Protein AF-A0A950HGF5-F1 (afdb_monomer)

pLDDT: mean 83.75, std 12.88, r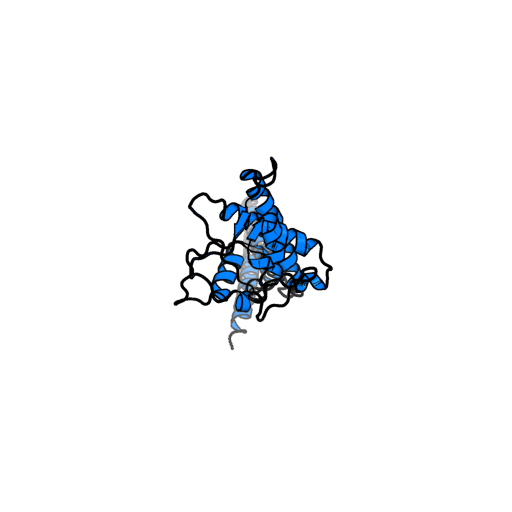ange [45.56, 97.81]

Secondary structure (DSSP, 8-state):
--HHHHHHHHHHHHHHHHHHHHHHHHHHHHHHHH-TT-HHHHHHHHHHHHHHHHHHHHHHHHHHS-S-SPPPPHHHHHHHHHHHHHHHHHHHHHHTTSSSSPPP--EEE--SSSSS--HHHHHSSSPPPPTT-PPPPTTTTSEEEGGGHHHHHHH-TT--------TTSSHHHHHHHHHHHHHHHHHHS-HHHHTTS--------TT--TTTS-HHHHHHHHHHHH-GGGG-TTT-TTHHHH-

Structure (mmCIF, N/CA/C/O backbone):
data_AF-A0A950HGF5-F1
#
_entry.id   AF-A0A950HGF5-F1
#
loop_
_atom_site.group_PDB
_atom_site.id
_atom_site.type_symbol
_atom_site.label_atom_id
_atom_site.label_alt_id
_atom_site.label_comp_id
_atom_site.label_asym_id
_atom_site.label_entity_id
_atom_site.label_seq_id
_atom_site.pdbx_PDB_ins_code
_atom_site.Cartn_x
_atom_site.Cartn_y
_atom_site.Cartn_z
_atom_site.occupancy
_atom_site.B_iso_or_equiv
_atom_site.auth_seq_id
_atom_site.auth_comp_id
_atom_site.auth_asym_id
_atom_site.auth_atom_id
_atom_site.pdbx_PDB_model_num
ATOM 1 N N . MET A 1 1 ? -36.222 -12.167 21.239 1.00 45.56 1 MET A N 1
ATOM 2 C CA . MET A 1 1 ? -36.606 -11.898 22.650 1.00 45.56 1 MET A CA 1
ATOM 3 C C . MET A 1 1 ? -35.438 -11.474 23.576 1.00 45.56 1 MET A C 1
ATOM 5 O O . MET A 1 1 ? -35.607 -11.483 24.787 1.00 45.56 1 MET A O 1
ATOM 9 N N . MET A 1 2 ? -34.273 -11.026 23.070 1.00 46.03 2 MET A N 1
ATOM 10 C CA . MET A 1 2 ? -33.113 -10.631 23.911 1.00 46.03 2 MET A CA 1
ATOM 11 C C . MET A 1 2 ? -33.005 -9.124 24.230 1.00 46.03 2 MET A C 1
ATOM 13 O O . MET A 1 2 ? -32.253 -8.747 25.125 1.00 46.03 2 MET A O 1
ATOM 17 N N . LEU A 1 3 ? -33.784 -8.257 23.570 1.00 46.91 3 LEU A N 1
ATOM 18 C CA . LEU A 1 3 ? -33.725 -6.795 23.761 1.00 46.91 3 LEU A CA 1
ATOM 19 C C . LEU A 1 3 ? -34.351 -6.294 25.083 1.00 46.91 3 LEU A C 1
ATOM 21 O O . LEU A 1 3 ? -34.067 -5.177 25.508 1.00 46.91 3 LEU A O 1
ATOM 25 N N . GLY A 1 4 ? -35.166 -7.109 25.765 1.00 52.91 4 GLY A N 1
ATOM 26 C CA . GLY A 1 4 ? -35.834 -6.720 27.018 1.00 52.91 4 GLY A CA 1
ATOM 27 C C . GLY A 1 4 ? -34.929 -6.762 28.254 1.00 52.91 4 GLY A C 1
ATOM 28 O O . GLY A 1 4 ? -35.024 -5.895 29.122 1.00 52.91 4 GLY A O 1
ATOM 29 N N . ARG A 1 5 ? -33.988 -7.719 28.312 1.00 54.22 5 ARG A N 1
ATOM 30 C CA . ARG A 1 5 ? -33.077 -7.877 29.460 1.00 54.22 5 ARG A CA 1
ATOM 31 C C . ARG A 1 5 ? -32.179 -6.655 29.633 1.00 54.22 5 ARG A C 1
ATOM 33 O O . ARG A 1 5 ? -31.985 -6.213 30.753 1.00 54.22 5 ARG A O 1
ATOM 40 N N . TRP A 1 6 ? -31.690 -6.057 28.548 1.00 58.03 6 TRP A N 1
ATOM 41 C CA . TRP A 1 6 ? -30.763 -4.921 28.615 1.00 58.03 6 TRP A CA 1
ATOM 42 C C . TRP A 1 6 ? -31.382 -3.646 29.214 1.00 58.03 6 TRP A C 1
ATOM 44 O O . TRP A 1 6 ? -30.728 -2.969 30.008 1.00 58.03 6 TRP A O 1
ATOM 54 N N . ARG A 1 7 ? -32.662 -3.365 28.923 1.00 58.72 7 ARG A N 1
ATOM 55 C CA . ARG A 1 7 ? -33.408 -2.276 29.582 1.00 58.72 7 ARG A CA 1
ATOM 56 C C . ARG A 1 7 ? -33.558 -2.546 31.080 1.00 58.72 7 ARG A C 1
ATOM 58 O O . ARG A 1 7 ? -33.381 -1.624 31.864 1.00 58.72 7 ARG A O 1
ATOM 65 N N . LEU A 1 8 ? -33.786 -3.799 31.483 1.00 63.56 8 LEU A N 1
ATOM 66 C CA . LEU A 1 8 ? -33.908 -4.189 32.894 1.00 63.56 8 LEU A CA 1
ATOM 67 C C . LEU A 1 8 ? -32.644 -3.855 33.708 1.00 63.56 8 LEU A C 1
ATOM 69 O O . LEU A 1 8 ? -32.749 -3.317 34.802 1.00 63.56 8 LEU A O 1
ATOM 73 N N . TRP A 1 9 ? -31.449 -4.098 33.154 1.00 65.56 9 TRP A N 1
ATOM 74 C CA . TRP A 1 9 ? -30.174 -3.765 33.814 1.00 65.56 9 TRP A CA 1
ATOM 75 C C . TRP A 1 9 ? -29.935 -2.253 33.940 1.00 65.56 9 TRP A C 1
ATOM 77 O O . TRP A 1 9 ? -29.306 -1.813 34.900 1.00 65.56 9 TRP A O 1
ATOM 87 N N . LEU A 1 10 ? -30.438 -1.449 32.996 1.00 68.06 10 LEU A N 1
ATOM 88 C CA . LEU A 1 10 ? -30.384 0.016 33.087 1.00 68.06 10 LEU A CA 1
ATOM 89 C C . LEU A 1 10 ? -31.326 0.542 34.176 1.00 68.06 10 LEU A C 1
ATOM 91 O O . LEU A 1 10 ? -30.922 1.390 34.968 1.00 68.06 10 LEU A O 1
ATOM 95 N N . TRP A 1 11 ? -32.542 -0.004 34.260 1.00 72.56 11 TRP A N 1
ATOM 96 C CA . TRP A 1 11 ? -33.490 0.324 35.326 1.00 72.56 11 TRP A CA 1
ATOM 97 C C . TRP A 1 11 ? -32.995 -0.132 36.702 1.00 72.56 11 TRP A C 1
ATOM 99 O O . TRP A 1 11 ? -33.130 0.620 37.658 1.00 72.56 11 TRP A O 1
ATOM 109 N N . LEU A 1 12 ? -32.349 -1.299 36.799 1.00 75.94 12 LEU A N 1
ATOM 110 C CA . LEU A 1 12 ? -31.710 -1.780 38.031 1.00 75.94 12 LEU A CA 1
ATOM 111 C C . LEU A 1 12 ? -30.577 -0.856 38.495 1.00 75.94 12 LEU A C 1
ATOM 113 O O . LEU A 1 12 ? -30.503 -0.533 39.677 1.00 75.94 12 LEU A O 1
ATOM 117 N N . GLY A 1 13 ? -29.721 -0.396 37.576 1.00 71.25 13 GLY A N 1
ATOM 118 C CA . GLY A 1 13 ? -28.655 0.557 37.900 1.00 71.25 13 GLY A CA 1
ATOM 119 C C . GLY A 1 13 ? -29.198 1.913 38.360 1.00 71.25 13 GLY A C 1
ATOM 120 O O . GLY A 1 13 ? -28.719 2.464 39.346 1.00 71.25 13 GLY A O 1
ATOM 121 N N . LEU A 1 14 ? -30.238 2.421 37.691 1.00 75.00 14 LEU A N 1
ATOM 122 C CA . LEU A 1 14 ? -30.917 3.656 38.088 1.00 75.00 14 LEU A CA 1
ATOM 123 C C . LEU A 1 14 ? -31.590 3.514 39.462 1.00 75.00 14 LEU A C 1
ATOM 125 O O . LEU A 1 14 ? -31.451 4.392 40.309 1.00 75.00 14 LEU A O 1
ATOM 129 N N . PHE A 1 15 ? -32.266 2.389 39.705 1.00 78.06 15 PHE A N 1
ATOM 130 C CA . PHE A 1 15 ? -32.910 2.086 40.980 1.00 78.06 15 PHE A CA 1
ATOM 131 C C . PHE A 1 15 ? -31.894 1.986 42.123 1.00 78.06 15 PHE A C 1
ATOM 133 O O . PHE A 1 15 ? -32.134 2.531 43.195 1.00 78.06 15 PHE A O 1
ATOM 140 N N . LEU A 1 16 ? -30.733 1.367 41.885 1.00 79.88 16 LEU A N 1
ATOM 141 C CA . LEU A 1 16 ? -29.646 1.286 42.863 1.00 79.88 16 LEU A CA 1
ATOM 142 C C . LEU A 1 16 ? -29.138 2.682 43.256 1.00 79.88 16 LEU A C 1
ATOM 144 O O . LEU A 1 16 ? -28.982 2.966 44.439 1.00 79.88 16 LEU A O 1
ATOM 148 N N . VAL A 1 17 ? -28.922 3.568 42.278 1.00 72.50 17 VAL A N 1
ATOM 149 C CA . VAL A 1 17 ? -28.468 4.945 42.534 1.00 72.50 17 VAL A CA 1
ATOM 150 C C . VAL A 1 17 ? -29.506 5.724 43.343 1.00 72.50 17 VAL A C 1
ATOM 152 O O . VAL A 1 17 ? -29.136 6.384 44.315 1.00 72.50 17 VAL A O 1
ATOM 155 N N . ILE A 1 18 ? -30.792 5.608 42.990 1.00 77.12 18 ILE A N 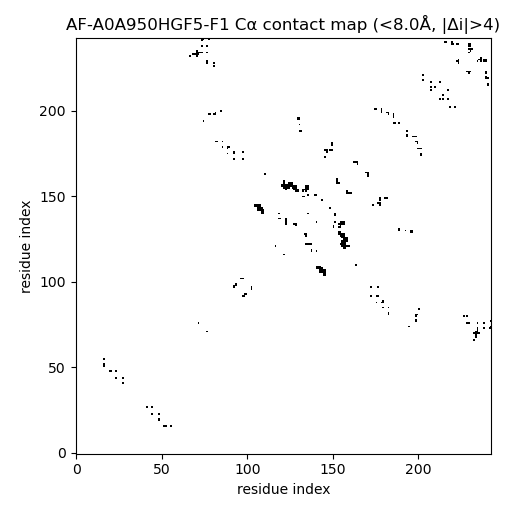1
ATOM 156 C CA . ILE A 1 18 ? -31.906 6.244 43.714 1.00 77.12 18 ILE A CA 1
ATOM 157 C C . ILE A 1 18 ? -32.021 5.694 45.143 1.00 77.12 18 ILE A C 1
ATOM 159 O O . ILE A 1 18 ? -32.192 6.463 46.084 1.00 77.12 18 ILE A O 1
ATOM 163 N N . ALA A 1 19 ? -31.882 4.381 45.334 1.00 77.75 19 ALA A N 1
ATOM 164 C CA . ALA A 1 19 ? -31.952 3.753 46.651 1.00 77.75 19 ALA A CA 1
ATOM 165 C C . ALA A 1 19 ? -30.796 4.193 47.564 1.00 77.75 19 ALA A C 1
ATOM 167 O O . ALA A 1 19 ? -31.022 4.500 48.733 1.00 77.75 19 ALA A O 1
ATOM 168 N N . VAL A 1 20 ? -29.573 4.288 47.030 1.00 76.12 20 VAL A N 1
ATOM 169 C CA . VAL A 1 20 ? -28.396 4.765 47.777 1.00 76.12 20 VAL A CA 1
ATOM 170 C C . VAL A 1 20 ? -28.540 6.242 48.151 1.00 76.12 20 VAL A C 1
ATOM 172 O O . VAL A 1 20 ? -28.240 6.618 49.283 1.00 76.12 20 VAL A O 1
ATOM 175 N N . THR A 1 21 ? -29.050 7.078 47.242 1.00 73.50 21 THR A N 1
ATOM 176 C CA . THR A 1 21 ? -29.306 8.498 47.542 1.00 73.50 21 THR A CA 1
ATOM 177 C C . THR A 1 21 ? -30.421 8.673 48.567 1.00 73.50 21 THR A C 1
ATOM 179 O O . THR A 1 21 ? -30.233 9.401 49.538 1.00 73.50 21 THR A O 1
ATOM 182 N N . ALA A 1 22 ? -31.548 7.975 48.414 1.00 77.56 22 ALA A N 1
ATOM 183 C CA . ALA A 1 22 ? -32.650 8.022 49.373 1.00 77.56 22 ALA A CA 1
ATOM 184 C C . ALA A 1 22 ? -32.230 7.510 50.762 1.00 77.56 22 ALA A C 1
ATOM 186 O O . ALA A 1 22 ? -32.560 8.133 51.769 1.00 77.56 22 ALA A O 1
ATOM 187 N N . GLY A 1 23 ? -31.449 6.425 50.818 1.00 78.62 23 GLY A N 1
ATOM 188 C CA . GLY A 1 23 ? -30.890 5.888 52.059 1.00 78.62 23 GLY A CA 1
ATOM 189 C C . GLY A 1 23 ? -29.932 6.865 52.743 1.00 78.62 23 GLY A C 1
ATOM 190 O O . GLY A 1 23 ? -30.038 7.078 53.949 1.00 78.62 23 GLY A O 1
ATOM 191 N N . GLY A 1 24 ? -29.058 7.524 51.974 1.00 70.75 24 GLY A N 1
ATOM 192 C CA . GLY A 1 24 ? -28.172 8.573 52.485 1.00 70.75 24 GLY A CA 1
ATOM 193 C C . GLY A 1 24 ? -28.941 9.771 53.051 1.00 70.75 24 GLY A C 1
ATOM 194 O O . GLY A 1 24 ? -28.627 10.240 54.140 1.00 70.75 24 GLY A O 1
ATOM 195 N N . VAL A 1 25 ? -29.995 10.225 52.364 1.00 74.50 25 VAL A N 1
ATOM 196 C CA . VAL A 1 25 ? -30.854 11.330 52.828 1.00 74.50 25 VAL A CA 1
ATOM 197 C C . VAL A 1 25 ? -31.628 10.951 54.095 1.00 74.50 25 VAL A C 1
ATOM 199 O O . VAL A 1 25 ? -31.676 11.741 55.037 1.00 74.50 25 VAL A O 1
ATOM 202 N N . ALA A 1 26 ? -32.194 9.743 54.158 1.00 76.50 26 ALA A N 1
ATOM 203 C CA . ALA A 1 26 ? -32.915 9.261 55.335 1.00 76.50 26 ALA A CA 1
ATOM 204 C C . ALA A 1 26 ? -31.991 9.104 56.554 1.00 76.50 26 ALA A C 1
ATOM 206 O O . ALA A 1 26 ? -32.362 9.483 57.664 1.00 76.50 26 ALA A O 1
ATOM 207 N N . PHE A 1 27 ? -30.771 8.603 56.343 1.00 71.19 27 PHE A N 1
ATOM 208 C CA . PHE A 1 27 ? -29.761 8.488 57.391 1.00 71.19 27 PHE A CA 1
ATOM 209 C C . PHE A 1 27 ? -29.310 9.861 57.900 1.00 71.19 27 PHE A C 1
ATOM 211 O O . PHE A 1 27 ? -29.251 10.059 59.110 1.00 71.19 27 PHE A O 1
ATOM 218 N N . LEU A 1 28 ? -29.083 10.825 56.998 1.00 68.75 28 LEU A N 1
ATOM 219 C CA . LEU A 1 28 ? -28.761 12.211 57.354 1.00 68.75 28 LEU A CA 1
ATOM 220 C C . LEU A 1 28 ? -29.880 12.864 58.172 1.00 68.75 28 LEU A C 1
ATOM 222 O O . LEU A 1 28 ? -29.603 13.513 59.180 1.00 68.75 28 LEU A O 1
ATOM 226 N N . PHE A 1 29 ? -31.139 12.661 57.774 1.00 69.19 29 PHE A N 1
ATOM 227 C CA . PHE A 1 29 ? -32.306 13.162 58.501 1.00 69.19 29 PHE A CA 1
ATOM 228 C C . PHE A 1 29 ? -32.417 12.532 59.898 1.00 69.19 29 PHE A C 1
ATOM 230 O O . PHE A 1 29 ? -32.605 13.243 60.886 1.00 69.19 29 PHE A O 1
ATOM 237 N N . TYR A 1 30 ? -32.215 11.214 60.001 1.00 73.88 30 TYR A N 1
ATOM 238 C CA . TYR A 1 30 ? -32.199 10.497 61.275 1.00 73.88 30 TYR A CA 1
ATOM 239 C C . TYR A 1 30 ? -31.072 10.997 62.191 1.00 73.88 30 TYR A C 1
ATOM 241 O O . TYR A 1 30 ? -31.340 11.392 63.327 1.00 73.88 30 TYR A O 1
ATOM 249 N N . SER A 1 31 ? -29.836 11.085 61.687 1.00 66.38 31 SER A N 1
ATOM 250 C CA . SER A 1 31 ? -28.682 11.558 62.461 1.00 66.38 31 SER A CA 1
ATOM 251 C C . SER A 1 31 ? -28.824 13.016 62.900 1.00 66.38 31 SER A C 1
ATOM 253 O O . SER A 1 31 ? -28.483 13.345 64.033 1.00 66.38 31 SER A O 1
ATOM 255 N N . TYR A 1 32 ? -29.380 13.873 62.037 1.00 67.75 32 TYR A N 1
ATOM 256 C CA . TYR A 1 32 ? -29.634 15.282 62.340 1.00 67.75 32 TYR A CA 1
ATOM 257 C C . TYR A 1 32 ? -30.712 15.453 63.418 1.00 67.75 32 TYR A C 1
ATOM 259 O O . TYR A 1 32 ? -30.587 16.306 64.294 1.00 67.75 32 TYR A O 1
ATOM 267 N N . SER A 1 33 ? -31.758 14.619 63.382 1.00 69.00 33 SER A N 1
ATOM 268 C CA . SER A 1 33 ? -32.861 14.678 64.348 1.00 69.00 33 SER A CA 1
ATOM 269 C C . SER A 1 33 ? -32.490 14.168 65.744 1.00 69.00 33 SER A C 1
ATOM 271 O O . SER A 1 33 ? -33.063 14.635 66.726 1.00 69.00 33 SER A O 1
ATOM 273 N N . HIS A 1 34 ? -31.541 13.227 65.845 1.00 67.00 34 HIS A N 1
ATOM 274 C CA . HIS A 1 34 ? -31.242 12.527 67.097 1.00 67.00 34 HIS A CA 1
ATOM 275 C C . HIS A 1 34 ? -29.934 12.960 67.773 1.00 67.00 34 HIS A C 1
ATOM 277 O O . HIS A 1 34 ? -29.757 12.682 68.956 1.00 67.00 34 HIS A O 1
ATOM 283 N N . ASN A 1 35 ? -29.019 13.648 67.075 1.00 58.50 35 ASN A N 1
ATOM 284 C CA . ASN A 1 35 ? -27.739 14.043 67.665 1.00 58.50 35 ASN A CA 1
ATOM 285 C C . ASN A 1 35 ? -27.264 15.422 67.165 1.00 58.50 35 ASN A C 1
ATOM 287 O O . ASN A 1 35 ? -26.925 15.598 65.999 1.00 58.50 35 ASN A O 1
ATOM 291 N N . ARG A 1 36 ? -27.199 16.420 68.061 1.00 57.47 36 ARG A N 1
ATOM 292 C CA . ARG A 1 36 ? -26.816 17.815 67.733 1.00 57.47 36 ARG A CA 1
ATOM 293 C C . ARG A 1 36 ? -25.304 18.048 67.538 1.00 57.47 36 ARG A C 1
ATOM 295 O O . ARG A 1 36 ? -24.905 19.189 67.335 1.00 57.47 36 ARG A O 1
ATOM 302 N N . GLY A 1 37 ? -24.457 17.017 67.610 1.00 55.50 37 GLY A N 1
ATOM 303 C CA . GLY A 1 37 ? -23.007 17.179 67.809 1.00 55.50 37 GLY A CA 1
ATOM 304 C C . GLY A 1 37 ? -22.070 16.560 66.768 1.00 55.50 37 GLY A C 1
ATOM 305 O O . GLY A 1 37 ? -20.934 16.268 67.120 1.00 55.50 37 GLY A O 1
ATOM 306 N N . SER A 1 38 ? -22.491 16.294 65.527 1.00 60.19 38 SER A N 1
ATOM 307 C CA . SER A 1 38 ? -21.672 15.474 64.610 1.00 60.19 38 SER A CA 1
ATOM 308 C C . SER A 1 38 ? -21.540 16.072 63.205 1.00 60.19 38 SER A C 1
ATOM 310 O O . SER A 1 38 ? -22.120 15.581 62.239 1.00 60.19 38 SER A O 1
ATOM 312 N N . ALA A 1 39 ? -20.753 17.145 63.086 1.00 57.72 39 ALA A N 1
ATOM 313 C CA . ALA A 1 39 ? -20.423 17.770 61.800 1.00 57.72 39 ALA A CA 1
ATOM 314 C C . ALA A 1 39 ? -19.650 16.817 60.861 1.00 57.72 39 ALA A C 1
ATOM 316 O O . ALA A 1 39 ? -19.883 16.813 59.653 1.00 57.72 39 ALA A O 1
ATOM 317 N N . ASP A 1 40 ? -18.808 15.941 61.415 1.00 55.72 40 ASP A N 1
ATOM 318 C CA . ASP A 1 40 ? -17.944 15.041 60.637 1.00 55.72 40 ASP A CA 1
ATOM 319 C C . ASP A 1 40 ? -18.720 13.934 59.901 1.00 55.72 40 ASP A C 1
ATOM 321 O O . ASP A 1 40 ? -18.333 13.498 58.814 1.00 55.72 40 ASP A O 1
ATOM 325 N N . THR A 1 41 ? -19.862 13.502 60.447 1.00 59.16 41 THR A N 1
ATOM 326 C CA . THR A 1 41 ? -20.717 12.467 59.837 1.00 59.16 41 THR A CA 1
ATOM 327 C C . THR A 1 41 ? -21.531 13.014 58.662 1.00 59.16 41 THR A C 1
ATOM 329 O O . THR A 1 41 ? -21.836 12.284 57.717 1.00 59.16 41 THR A O 1
ATOM 332 N N . LEU A 1 42 ? -21.841 14.314 58.676 1.00 60.16 42 LEU A N 1
ATOM 333 C CA . LEU A 1 42 ? -22.528 14.991 57.573 1.00 60.16 42 LEU A CA 1
ATOM 334 C C . LEU A 1 42 ? -21.602 15.142 56.354 1.00 60.16 42 LEU A C 1
ATOM 336 O O . LEU A 1 42 ? -22.029 14.916 55.220 1.00 60.16 42 LEU A O 1
ATOM 340 N N . VAL A 1 43 ? -20.323 15.459 56.585 1.00 61.03 43 VAL A N 1
ATOM 341 C CA . VAL A 1 43 ? -19.328 15.668 55.519 1.00 61.03 43 VAL A CA 1
ATOM 342 C C . VAL A 1 43 ? -19.004 14.364 54.782 1.00 61.03 43 VAL A C 1
ATOM 344 O O . VAL A 1 43 ? -19.016 14.339 53.551 1.00 61.03 43 VAL A O 1
ATOM 347 N N . SER A 1 44 ? -18.776 13.259 55.498 1.00 60.22 44 SER A N 1
ATOM 348 C CA . SER A 1 44 ? -18.421 11.972 54.872 1.00 60.22 44 SER A CA 1
ATOM 349 C C . SER A 1 44 ? -19.561 11.380 54.031 1.00 60.22 44 SER A C 1
ATOM 351 O O . SER A 1 44 ? -19.329 10.823 52.950 1.00 60.22 44 SER A O 1
ATOM 353 N N . THR A 1 45 ? -20.806 11.567 54.473 1.00 63.53 45 THR A N 1
ATOM 354 C CA . THR A 1 45 ? -21.993 11.101 53.745 1.00 63.53 45 THR A CA 1
ATOM 355 C C . THR A 1 45 ? -22.195 11.892 52.449 1.00 63.53 45 THR A C 1
ATOM 357 O O . THR A 1 45 ? -22.443 11.299 51.397 1.00 63.53 45 THR A O 1
ATOM 360 N N . LEU A 1 46 ? -22.000 13.216 52.486 1.00 63.72 46 LEU A N 1
ATOM 361 C CA . LEU A 1 46 ? -22.045 14.077 51.298 1.00 63.72 46 LEU A CA 1
ATOM 362 C C . LEU A 1 46 ? -20.984 13.688 50.263 1.00 63.72 46 LEU A C 1
ATOM 364 O O . LEU A 1 46 ? -21.306 13.530 49.085 1.00 63.72 46 LEU A O 1
ATOM 368 N N . VAL A 1 47 ? -19.739 13.468 50.698 1.00 70.75 47 VAL A N 1
ATOM 369 C CA . VAL A 1 47 ? -18.639 13.048 49.812 1.00 70.75 47 VAL A CA 1
ATOM 370 C C . VAL A 1 47 ? -18.953 11.714 49.134 1.00 70.75 47 VAL A C 1
ATOM 372 O O . VAL A 1 47 ? -18.727 11.562 47.930 1.00 70.75 47 VAL A O 1
ATOM 375 N N . THR A 1 48 ? -19.519 10.761 49.877 1.00 70.62 48 THR A N 1
ATOM 376 C CA . THR A 1 48 ? -19.861 9.438 49.342 1.00 70.62 48 THR A CA 1
ATOM 377 C C . THR A 1 48 ? -20.946 9.546 48.275 1.00 70.62 48 THR A C 1
ATOM 379 O O . THR A 1 48 ? -20.747 9.058 47.163 1.00 70.62 48 THR A O 1
ATOM 382 N N . VAL A 1 49 ? -22.043 10.259 48.568 1.00 71.19 49 VAL A N 1
ATOM 383 C CA . VAL A 1 49 ? -23.155 10.462 47.626 1.00 71.19 49 VAL A CA 1
ATOM 384 C C . VAL A 1 49 ? -22.670 11.136 46.348 1.00 71.19 49 VAL A C 1
ATOM 386 O O . VAL A 1 49 ? -22.948 10.628 45.259 1.00 71.19 49 VAL A O 1
ATOM 389 N N . VAL A 1 50 ? -21.896 12.221 46.473 1.00 74.38 50 VAL A N 1
ATOM 390 C CA . VAL A 1 50 ? -21.334 12.938 45.323 1.00 74.38 50 VAL A CA 1
ATOM 391 C C . VAL A 1 50 ? -20.466 11.997 44.497 1.00 74.38 50 VAL A C 1
ATOM 393 O O . VAL A 1 50 ? -20.719 11.849 43.310 1.00 74.38 50 VAL A O 1
ATOM 396 N N . THR A 1 51 ? -19.526 11.272 45.105 1.00 74.38 51 THR A N 1
ATOM 397 C CA . THR A 1 51 ? -18.613 10.379 44.370 1.00 74.38 51 THR A CA 1
ATOM 398 C C . THR A 1 51 ? -19.359 9.278 43.610 1.00 74.38 51 THR A C 1
ATOM 400 O O . THR A 1 51 ? -19.083 9.040 42.429 1.00 74.38 51 THR A O 1
ATOM 403 N N . THR A 1 52 ? -20.358 8.642 44.235 1.00 75.19 52 THR A N 1
ATOM 404 C CA . THR A 1 52 ? -21.208 7.656 43.548 1.00 75.19 52 THR A CA 1
ATOM 405 C C . THR A 1 52 ? -22.051 8.274 42.438 1.00 75.19 52 THR A C 1
ATOM 407 O O . THR A 1 52 ? -22.174 7.674 41.369 1.00 75.19 52 THR A O 1
ATOM 410 N N . ALA A 1 53 ? -22.593 9.475 42.647 1.00 73.38 53 ALA A N 1
ATOM 411 C CA . ALA A 1 53 ? -23.406 10.164 41.655 1.00 73.38 53 ALA A CA 1
ATOM 412 C C . ALA A 1 53 ? -22.572 10.577 40.437 1.00 73.38 53 ALA A C 1
ATOM 414 O O . ALA A 1 53 ? -22.996 10.333 39.309 1.00 73.38 53 ALA A O 1
ATOM 415 N N . THR A 1 54 ? -21.363 11.117 40.630 1.00 73.69 54 THR A N 1
ATOM 416 C CA . THR A 1 54 ? -20.473 11.497 39.523 1.00 73.69 54 THR A CA 1
ATOM 417 C C . THR A 1 54 ? -19.998 10.271 38.748 1.00 73.69 54 THR A C 1
ATOM 419 O O . THR A 1 54 ? -19.981 10.295 37.518 1.00 73.69 54 THR A O 1
ATOM 422 N N . GLY A 1 55 ? -19.668 9.172 39.439 1.00 75.00 55 GLY A N 1
ATOM 423 C CA . GLY A 1 55 ? -19.284 7.910 38.802 1.00 75.00 55 GLY A CA 1
ATOM 424 C C . GLY A 1 55 ? -20.422 7.294 37.983 1.00 75.00 55 GLY A C 1
ATOM 425 O O . GLY A 1 55 ? -20.222 6.916 36.826 1.00 75.00 55 GLY A O 1
ATOM 426 N N . ALA A 1 56 ? -21.634 7.260 38.544 1.00 75.50 56 ALA A N 1
ATOM 427 C CA . ALA A 1 56 ? -22.826 6.770 37.859 1.00 75.50 56 ALA A CA 1
ATOM 428 C C . ALA A 1 56 ? -23.215 7.666 36.677 1.00 75.50 56 ALA A C 1
ATOM 430 O O . ALA A 1 56 ? -23.498 7.154 35.596 1.00 75.50 56 ALA A O 1
ATOM 431 N N . ALA A 1 57 ? -23.162 8.989 36.850 1.00 74.88 57 ALA A N 1
ATOM 432 C CA . ALA A 1 57 ? -23.415 9.955 35.791 1.00 74.88 57 ALA A CA 1
ATOM 433 C C . ALA A 1 57 ? -22.389 9.812 34.665 1.00 74.88 57 ALA A C 1
ATOM 435 O O . ALA A 1 57 ? -22.782 9.711 33.512 1.00 74.88 57 ALA A O 1
ATOM 436 N N . MET A 1 58 ? -21.093 9.708 34.968 1.00 77.31 58 MET A N 1
ATOM 437 C CA . MET A 1 58 ? -20.047 9.539 33.955 1.00 77.31 58 MET A CA 1
ATOM 438 C C . MET A 1 58 ? -20.162 8.188 33.227 1.00 77.31 58 MET A C 1
ATOM 440 O O . MET A 1 58 ? -20.009 8.130 32.003 1.00 77.31 58 MET A O 1
ATOM 444 N N . TRP A 1 59 ? -20.483 7.104 33.941 1.00 77.50 59 TRP A N 1
ATOM 445 C CA . TRP A 1 59 ? -20.753 5.791 33.344 1.00 77.50 59 TRP A CA 1
ATOM 446 C C . TRP A 1 59 ? -21.983 5.825 32.433 1.00 77.50 59 TRP A C 1
ATOM 448 O O . TRP A 1 59 ? -21.928 5.351 31.295 1.00 77.50 59 TRP A O 1
ATOM 458 N N . LEU A 1 60 ? -23.070 6.442 32.900 1.00 78.56 60 LEU A N 1
ATOM 459 C CA . LEU A 1 60 ? -24.314 6.585 32.158 1.00 78.56 60 LEU A CA 1
ATOM 460 C C . LEU A 1 60 ? -24.123 7.492 30.939 1.00 78.56 60 LEU A C 1
ATOM 462 O O . LEU A 1 60 ? -24.581 7.144 29.859 1.00 78.56 60 LEU A O 1
ATOM 466 N N . TRP A 1 61 ? -23.374 8.588 31.058 1.00 71.31 61 TRP A N 1
ATOM 467 C CA . TRP A 1 61 ? -23.084 9.501 29.953 1.00 71.31 61 TRP A CA 1
ATOM 468 C C . TRP A 1 61 ? -22.233 8.827 28.874 1.00 71.31 61 TRP A C 1
ATOM 470 O O . TRP A 1 61 ? -22.529 8.971 27.691 1.00 71.31 61 TRP A O 1
ATOM 480 N N . ARG A 1 62 ? -21.244 7.997 29.248 1.00 73.06 62 ARG A N 1
ATOM 481 C CA . ARG A 1 62 ? -20.489 7.162 28.288 1.00 73.06 62 ARG A CA 1
ATOM 482 C C . ARG A 1 62 ? -21.367 6.111 27.604 1.00 73.06 62 ARG A C 1
ATOM 484 O O . ARG A 1 62 ? -21.126 5.811 26.439 1.00 73.06 62 ARG A O 1
ATOM 491 N N . ARG A 1 63 ? -22.374 5.565 28.297 1.00 68.25 63 ARG A N 1
ATOM 492 C CA . ARG A 1 63 ? -23.305 4.556 27.753 1.00 68.25 63 ARG A CA 1
ATOM 493 C C . ARG A 1 63 ? -24.439 5.141 26.914 1.00 68.25 63 ARG A C 1
ATOM 495 O O . ARG A 1 63 ? -24.902 4.473 25.997 1.00 68.25 63 ARG A O 1
ATOM 502 N N . LEU A 1 64 ? -24.886 6.349 27.248 1.00 62.78 64 LEU A N 1
ATOM 503 C CA . LEU A 1 64 ? -25.961 7.076 26.575 1.00 62.78 64 LEU A CA 1
ATOM 504 C C . LEU A 1 64 ? -25.457 7.949 25.424 1.00 62.78 64 LEU A C 1
ATOM 506 O O . LEU A 1 64 ? -26.292 8.527 24.732 1.00 62.78 64 LEU A O 1
ATOM 510 N N . ARG A 1 65 ? -24.135 8.040 25.181 1.00 58.28 65 ARG A N 1
ATOM 511 C CA . ARG A 1 65 ? -23.626 8.623 23.931 1.00 58.28 65 ARG A CA 1
ATOM 512 C C . ARG A 1 65 ? -24.324 7.909 22.770 1.00 58.28 65 ARG A C 1
ATOM 514 O O . ARG A 1 65 ? -24.128 6.698 22.623 1.00 58.28 65 ARG A O 1
ATOM 521 N N . PRO A 1 66 ? -25.152 8.613 21.976 1.00 49.50 66 PRO A N 1
ATOM 522 C CA . PRO A 1 66 ? -25.900 7.985 20.906 1.00 49.50 66 PRO A CA 1
ATOM 523 C C . PRO A 1 66 ? -24.905 7.324 19.961 1.00 49.50 66 PRO A C 1
ATOM 525 O O . PRO A 1 66 ? -24.073 7.986 19.350 1.00 49.50 66 PRO A O 1
ATOM 528 N N . THR A 1 67 ? -24.991 6.006 19.821 1.00 53.59 67 THR A N 1
ATOM 529 C CA . THR A 1 67 ? -24.193 5.228 18.858 1.00 53.59 67 THR A CA 1
ATOM 530 C C . THR A 1 67 ? -24.691 5.422 17.417 1.00 53.59 67 THR A C 1
ATOM 532 O O . THR A 1 67 ? -24.348 4.652 16.529 1.00 53.59 67 THR A O 1
ATOM 535 N N . GLY A 1 68 ? -25.514 6.451 17.191 1.00 48.38 68 GLY A N 1
ATOM 536 C CA . GLY A 1 68 ? -26.128 6.823 15.922 1.00 48.38 68 GLY A CA 1
ATOM 537 C C . GLY A 1 68 ? -25.528 8.088 15.316 1.00 48.38 68 GLY A C 1
ATOM 538 O O . GLY A 1 68 ? -26.254 8.846 14.682 1.00 48.38 68 GLY A O 1
ATOM 539 N N . ALA A 1 69 ? -24.232 8.349 15.515 1.00 55.00 69 ALA A N 1
ATOM 540 C CA . ALA A 1 69 ? -23.531 9.232 14.588 1.00 55.00 69 ALA A CA 1
ATOM 541 C C . ALA A 1 69 ? -23.616 8.582 13.199 1.00 55.00 69 ALA A C 1
ATOM 543 O O . ALA A 1 69 ? -23.362 7.381 13.071 1.00 55.00 69 ALA A O 1
ATOM 544 N N . ALA A 1 70 ? -24.043 9.341 12.185 1.00 57.00 70 ALA A N 1
ATOM 545 C CA . ALA A 1 70 ? -24.031 8.874 10.805 1.00 57.00 70 ALA A CA 1
ATOM 546 C C . ALA A 1 70 ? -22.647 8.281 10.516 1.00 57.00 70 ALA A C 1
ATOM 548 O O . ALA A 1 70 ? -21.639 8.954 10.739 1.00 57.00 70 ALA A O 1
ATOM 549 N N . ARG A 1 71 ? -22.599 7.005 10.105 1.00 67.38 71 ARG A N 1
ATOM 550 C CA . ARG A 1 71 ? -21.326 6.351 9.791 1.00 67.38 71 ARG A CA 1
ATOM 551 C C . ARG A 1 71 ? -20.645 7.183 8.715 1.00 67.38 71 ARG A C 1
ATOM 553 O O . ARG A 1 71 ? -21.253 7.440 7.675 1.00 67.38 71 ARG A O 1
ATOM 560 N N . LEU A 1 72 ? -19.424 7.629 8.982 1.00 79.00 72 LEU A N 1
ATOM 561 C CA . LEU A 1 72 ? -18.652 8.341 7.981 1.00 79.00 72 LEU A CA 1
ATOM 562 C C . LEU A 1 72 ? -18.390 7.400 6.789 1.00 79.00 72 LEU A C 1
ATOM 564 O O . LEU A 1 72 ? -18.296 6.181 6.983 1.00 79.00 72 LEU A O 1
ATOM 568 N N . PRO A 1 73 ? -18.291 7.939 5.561 1.00 84.31 73 PRO A N 1
ATOM 569 C CA . PRO A 1 73 ? -17.962 7.140 4.386 1.00 84.31 73 PRO A CA 1
ATOM 570 C C . PRO A 1 73 ? -16.632 6.398 4.580 1.00 84.31 73 PRO A C 1
ATOM 572 O O . PRO A 1 73 ? -15.699 6.941 5.180 1.00 84.31 73 PRO A O 1
ATOM 575 N N . VAL A 1 74 ? -16.534 5.164 4.078 1.00 86.31 74 VAL A N 1
ATOM 576 C CA . VAL A 1 74 ? -15.324 4.329 4.222 1.00 86.31 74 VAL A CA 1
ATOM 577 C C . VAL A 1 74 ? -14.128 4.950 3.491 1.00 86.31 74 VAL A C 1
ATOM 579 O O . VAL A 1 74 ? -12.983 4.793 3.899 1.00 86.31 74 VAL A O 1
ATOM 582 N N . GLU A 1 75 ? -14.406 5.761 2.476 1.00 89.62 75 GLU A N 1
ATOM 583 C CA . GLU A 1 75 ? -13.447 6.543 1.707 1.00 89.62 75 GLU A CA 1
ATOM 584 C C . GLU A 1 75 ? -12.702 7.545 2.597 1.00 89.62 75 GLU A C 1
ATOM 586 O O . GLU A 1 75 ? -11.507 7.761 2.407 1.00 89.62 75 GLU A O 1
ATOM 591 N N . ARG A 1 76 ? -13.363 8.103 3.626 1.00 90.75 76 ARG A N 1
ATOM 592 C CA . ARG A 1 76 ? -12.672 8.945 4.614 1.00 90.75 76 ARG A CA 1
ATOM 593 C C . ARG A 1 76 ? -11.713 8.140 5.477 1.00 90.75 76 ARG A C 1
ATOM 595 O O . ARG A 1 76 ? -10.596 8.596 5.698 1.00 90.75 76 ARG A O 1
ATOM 602 N N . ALA A 1 77 ? -12.108 6.941 5.909 1.00 91.94 77 ALA A N 1
ATOM 603 C CA . ALA A 1 77 ? -11.198 6.047 6.622 1.00 91.94 77 ALA A CA 1
ATOM 604 C C . ALA A 1 77 ? -9.997 5.663 5.742 1.00 91.94 77 ALA A C 1
ATOM 606 O O . ALA A 1 77 ? -8.872 5.613 6.233 1.00 91.94 77 ALA A O 1
ATOM 607 N N . ALA A 1 78 ? -10.218 5.449 4.440 1.00 93.62 78 ALA A N 1
ATOM 608 C CA . ALA A 1 78 ? -9.161 5.179 3.469 1.00 93.62 78 ALA A CA 1
ATOM 609 C C . ALA A 1 78 ? -8.192 6.365 3.335 1.00 93.62 78 ALA A C 1
ATOM 611 O O . ALA A 1 78 ? -6.976 6.174 3.334 1.00 93.62 78 ALA A O 1
ATOM 612 N N . ASP A 1 79 ? -8.713 7.591 3.257 1.00 94.56 79 ASP A N 1
ATOM 613 C CA . ASP A 1 79 ? -7.907 8.812 3.169 1.00 94.56 79 ASP A CA 1
ATOM 614 C C . ASP A 1 79 ? -7.094 9.062 4.448 1.00 94.56 79 ASP A C 1
ATOM 616 O O . ASP A 1 79 ? -5.895 9.342 4.373 1.00 94.56 79 ASP A O 1
ATOM 620 N N . GLU A 1 80 ? -7.702 8.885 5.622 1.00 94.44 80 GLU A N 1
ATOM 621 C CA . GLU A 1 80 ? -7.002 8.988 6.907 1.00 94.44 80 GLU A CA 1
ATOM 622 C C . GLU A 1 80 ? -5.931 7.904 7.069 1.00 94.44 80 GLU A C 1
ATOM 624 O O . GLU A 1 80 ? -4.818 8.194 7.521 1.00 94.44 80 GLU A O 1
ATOM 629 N N . LEU A 1 81 ? -6.234 6.669 6.654 1.00 95.69 81 LEU A N 1
ATOM 630 C CA . LEU A 1 81 ? -5.282 5.564 6.656 1.00 95.69 81 LEU A CA 1
ATOM 631 C C . LEU A 1 81 ? -4.104 5.844 5.717 1.00 95.69 81 LEU A C 1
ATOM 633 O O . LEU A 1 81 ? -2.955 5.669 6.122 1.00 95.69 81 LEU A O 1
ATOM 637 N N . ALA A 1 82 ? -4.366 6.316 4.496 1.00 97.25 82 ALA A N 1
ATOM 638 C CA . ALA A 1 82 ? -3.327 6.668 3.531 1.00 97.25 82 ALA A CA 1
ATOM 639 C C . ALA A 1 82 ? -2.379 7.734 4.093 1.00 97.25 82 ALA A C 1
ATOM 641 O O . ALA A 1 82 ? -1.158 7.602 4.012 1.00 97.25 82 ALA A O 1
ATOM 642 N N . GLU A 1 83 ? -2.932 8.763 4.727 1.00 96.81 83 GLU A N 1
ATOM 643 C CA . GLU A 1 83 ? -2.156 9.845 5.318 1.00 96.81 83 GLU A CA 1
ATOM 644 C C . GLU A 1 83 ? -1.360 9.385 6.559 1.00 96.81 83 GLU A C 1
ATOM 646 O O . GLU A 1 83 ? -0.206 9.782 6.757 1.00 96.81 83 GLU A O 1
ATOM 651 N N . GLN A 1 84 ? -1.913 8.481 7.376 1.00 96.69 84 GLN A N 1
ATOM 652 C CA . GLN A 1 84 ? -1.165 7.844 8.464 1.00 96.69 84 GLN A CA 1
ATOM 653 C C . GLN A 1 84 ? -0.010 6.977 7.940 1.00 96.69 84 GLN A C 1
ATOM 655 O O . GLN A 1 84 ? 1.109 7.082 8.454 1.00 96.69 84 GLN A O 1
ATOM 660 N N . LEU A 1 85 ? -0.258 6.160 6.915 1.00 96.94 85 LEU A N 1
ATOM 661 C CA . LEU A 1 85 ? 0.747 5.308 6.277 1.00 96.94 85 LEU A CA 1
ATOM 662 C C . LEU A 1 85 ? 1.859 6.134 5.634 1.00 96.94 85 LEU A C 1
ATOM 664 O O . LEU A 1 85 ? 3.030 5.798 5.797 1.00 96.94 85 LEU A O 1
ATOM 668 N N . ARG A 1 86 ? 1.518 7.245 4.973 1.00 96.94 86 ARG A N 1
ATOM 669 C CA . ARG A 1 86 ? 2.492 8.162 4.368 1.00 96.94 86 ARG A CA 1
ATOM 670 C C . ARG A 1 86 ? 3.490 8.647 5.411 1.00 96.94 86 ARG A C 1
ATOM 672 O O . ARG A 1 86 ? 4.689 8.434 5.260 1.00 96.94 86 ARG A O 1
ATOM 679 N N . ARG A 1 87 ? 2.997 9.187 6.530 1.00 96.25 87 ARG A N 1
ATOM 680 C CA . ARG A 1 87 ? 3.857 9.646 7.633 1.00 96.25 87 ARG A CA 1
ATOM 681 C C . ARG A 1 87 ? 4.701 8.523 8.234 1.00 96.25 87 ARG A C 1
ATOM 683 O O . ARG A 1 87 ? 5.855 8.754 8.587 1.00 96.25 87 ARG A O 1
ATOM 690 N N . GLN A 1 88 ? 4.138 7.323 8.381 1.00 95.19 88 GLN A N 1
ATOM 691 C CA . GLN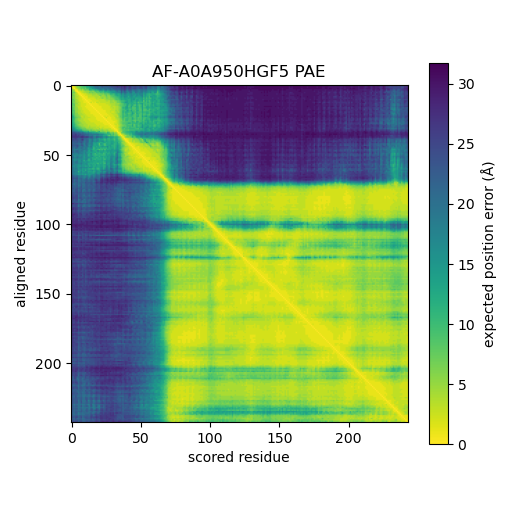 A 1 88 ? 4.861 6.162 8.904 1.00 95.19 88 GLN A CA 1
ATOM 692 C C . GLN A 1 88 ? 6.031 5.779 7.987 1.00 95.19 88 GLN A C 1
ATOM 694 O O . GLN A 1 88 ? 7.161 5.625 8.456 1.00 95.19 88 GLN A O 1
ATOM 699 N N . TRP A 1 89 ? 5.775 5.650 6.686 1.00 95.69 89 TRP A N 1
ATOM 700 C CA . TRP A 1 89 ? 6.777 5.190 5.728 1.00 95.69 89 TRP A CA 1
ATOM 701 C C . TRP A 1 89 ? 7.788 6.268 5.345 1.00 95.69 89 TRP A C 1
ATOM 703 O O . TRP A 1 89 ? 8.937 5.929 5.083 1.00 95.69 89 TRP A O 1
ATOM 713 N N . GLU A 1 90 ? 7.431 7.553 5.408 1.00 95.31 90 GLU A N 1
ATOM 714 C CA . GLU A 1 90 ? 8.387 8.658 5.255 1.00 95.31 90 GLU A CA 1
ATOM 715 C C . GLU A 1 90 ? 9.434 8.651 6.370 1.00 95.31 90 GLU A C 1
ATOM 717 O O . GLU A 1 90 ? 10.630 8.748 6.093 1.00 95.31 90 GLU A O 1
ATOM 722 N N . ARG A 1 91 ? 9.007 8.456 7.626 1.00 94.44 91 ARG A N 1
ATOM 723 C CA . ARG A 1 91 ? 9.934 8.299 8.760 1.00 94.44 91 ARG A CA 1
ATOM 724 C C . ARG A 1 91 ? 10.831 7.079 8.566 1.00 94.44 91 ARG A C 1
ATOM 726 O O . ARG A 1 91 ? 12.051 7.194 8.644 1.00 94.44 91 ARG A O 1
ATOM 733 N N . ALA A 1 92 ? 10.239 5.935 8.218 1.00 92.06 92 ALA A N 1
ATOM 734 C CA . ALA A 1 92 ? 10.979 4.701 7.971 1.00 92.06 92 ALA A CA 1
ATOM 735 C C . ALA A 1 92 ? 11.983 4.826 6.804 1.00 92.06 92 ALA A C 1
ATOM 737 O O . ALA A 1 92 ? 13.064 4.231 6.854 1.00 92.06 92 ALA A O 1
ATOM 738 N N . ALA A 1 93 ? 11.642 5.582 5.757 1.00 91.50 93 ALA A N 1
ATOM 739 C CA . ALA A 1 93 ? 12.520 5.864 4.628 1.00 91.50 93 ALA A CA 1
ATOM 740 C C . ALA A 1 93 ? 13.662 6.816 5.007 1.00 91.50 93 ALA A C 1
ATOM 742 O O . ALA A 1 93 ? 14.799 6.583 4.592 1.00 91.50 93 ALA A O 1
ATOM 743 N N . ALA A 1 94 ? 13.387 7.836 5.825 1.00 91.44 94 ALA A N 1
ATOM 744 C CA . ALA A 1 94 ? 14.396 8.759 6.340 1.00 91.44 94 ALA A CA 1
ATOM 745 C C . ALA A 1 94 ? 15.423 8.042 7.233 1.00 91.44 94 ALA A C 1
ATOM 747 O O . ALA A 1 94 ? 16.625 8.180 7.013 1.00 91.44 94 ALA A O 1
ATOM 748 N N . GLU A 1 95 ? 14.966 7.196 8.163 1.00 91.38 95 GLU A N 1
ATOM 749 C CA . GLU A 1 95 ? 15.831 6.357 9.011 1.00 91.38 95 GLU A CA 1
ATOM 750 C C . GLU A 1 95 ? 16.756 5.451 8.185 1.00 91.38 95 GLU A C 1
ATOM 752 O O . GLU A 1 95 ? 17.909 5.222 8.545 1.00 91.38 95 GLU A O 1
ATOM 757 N N . ARG A 1 96 ? 16.260 4.963 7.043 1.00 87.31 96 ARG A N 1
ATOM 758 C CA . ARG A 1 96 ? 16.994 4.092 6.113 1.00 87.31 96 ARG A CA 1
ATOM 759 C C . ARG A 1 96 ? 17.777 4.858 5.044 1.00 87.31 96 ARG A C 1
ATOM 761 O O . ARG A 1 96 ? 18.363 4.217 4.176 1.00 87.31 96 ARG A O 1
ATOM 768 N N . ARG A 1 97 ? 17.782 6.198 5.086 1.00 86.38 97 ARG A N 1
ATOM 769 C CA . ARG A 1 97 ? 18.435 7.077 4.097 1.00 86.38 97 ARG A CA 1
ATOM 770 C C . ARG A 1 97 ? 18.039 6.755 2.651 1.00 86.38 97 ARG A C 1
ATOM 772 O O . ARG A 1 97 ? 18.843 6.874 1.735 1.00 86.38 97 ARG A O 1
ATOM 779 N N . LEU A 1 98 ? 16.784 6.348 2.443 1.00 84.56 98 LEU A N 1
ATOM 780 C CA . LEU A 1 98 ? 16.263 6.020 1.111 1.00 84.56 98 LEU A CA 1
ATOM 781 C C . LEU A 1 98 ? 15.966 7.271 0.273 1.00 84.56 98 LEU A C 1
ATOM 783 O O . LEU A 1 98 ? 15.872 7.175 -0.947 1.00 84.56 98 LEU A O 1
ATOM 787 N N . SER A 1 99 ? 15.819 8.426 0.925 1.00 74.75 99 SER A N 1
ATOM 788 C CA . SER A 1 99 ? 15.490 9.702 0.275 1.00 74.75 99 SER A CA 1
ATOM 789 C C . SER A 1 99 ? 16.667 10.680 0.217 1.00 74.75 99 SER A C 1
ATOM 791 O O . SER A 1 99 ? 16.638 11.613 -0.580 1.00 74.75 99 SER A O 1
ATOM 793 N N . SER A 1 100 ? 17.676 10.516 1.077 1.00 72.88 100 SER A N 1
ATOM 794 C CA . SER A 1 100 ? 18.853 11.388 1.126 1.00 72.88 100 SER A CA 1
ATOM 795 C C . SER A 1 100 ? 20.038 10.676 1.792 1.00 72.88 100 SER A C 1
ATOM 797 O O . SER A 1 100 ? 19.853 10.134 2.891 1.00 72.88 100 SER A O 1
ATOM 799 N N . PRO A 1 101 ? 21.247 10.686 1.190 1.00 70.75 101 PRO A N 1
ATOM 800 C CA . PRO A 1 101 ? 21.601 11.252 -0.126 1.00 70.75 101 PRO A CA 1
ATOM 801 C C . PRO A 1 101 ? 20.915 10.520 -1.298 1.00 70.75 101 PRO A C 1
ATOM 803 O O . PRO A 1 101 ? 20.192 9.551 -1.073 1.00 70.75 101 PRO A O 1
ATOM 806 N N . ALA A 1 102 ? 21.097 11.005 -2.536 1.00 67.12 102 ALA A N 1
ATOM 807 C CA . ALA A 1 102 ? 20.438 10.438 -3.717 1.00 67.12 102 ALA A CA 1
ATOM 808 C C . ALA A 1 102 ? 20.622 8.904 -3.770 1.00 67.12 102 ALA A C 1
ATOM 810 O O . ALA A 1 102 ? 21.762 8.430 -3.705 1.00 67.12 102 ALA A O 1
ATOM 811 N N . PRO A 1 103 ? 19.528 8.122 -3.841 1.00 71.69 103 PRO A N 1
ATOM 812 C CA . PRO A 1 103 ? 19.609 6.674 -3.730 1.00 71.69 103 PRO A CA 1
ATOM 813 C C . PRO A 1 103 ? 20.370 6.073 -4.912 1.00 71.69 103 PRO A C 1
ATOM 815 O O . PRO A 1 103 ? 20.268 6.542 -6.047 1.00 71.69 103 PRO A O 1
ATOM 818 N N . VAL A 1 104 ? 21.111 4.993 -4.650 1.00 75.00 104 VAL A N 1
ATOM 819 C CA . VAL A 1 104 ? 21.768 4.212 -5.705 1.00 75.00 104 VAL A CA 1
ATOM 820 C C . VAL A 1 104 ? 20.694 3.711 -6.679 1.00 75.00 104 VAL A C 1
ATOM 822 O O . VAL A 1 104 ? 19.713 3.112 -6.227 1.00 75.00 104 VAL A O 1
ATOM 825 N N . PRO A 1 105 ? 20.847 3.922 -7.999 1.00 80.69 105 PRO A N 1
ATOM 826 C CA . PRO A 1 105 ? 19.860 3.483 -8.975 1.00 80.69 105 PRO A CA 1
ATOM 827 C C . PRO A 1 105 ? 19.816 1.951 -9.032 1.00 80.69 105 PRO A C 1
ATOM 829 O O . PRO A 1 105 ? 20.671 1.299 -9.633 1.00 80.69 105 PRO A O 1
ATOM 832 N N . VAL A 1 106 ? 18.802 1.365 -8.394 1.00 87.38 106 VAL A N 1
ATOM 833 C CA . VAL A 1 106 ? 18.550 -0.078 -8.430 1.00 87.38 106 VAL A CA 1
ATOM 834 C C . VAL A 1 106 ? 17.720 -0.406 -9.665 1.00 87.38 106 VAL A C 1
ATOM 836 O O . VAL A 1 106 ? 16.633 0.141 -9.864 1.00 87.38 106 VAL A O 1
ATOM 839 N N . ARG A 1 107 ? 18.228 -1.325 -10.488 1.00 91.62 107 ARG A N 1
ATOM 840 C CA . ARG A 1 107 ? 17.532 -1.833 -11.673 1.00 91.62 107 ARG A CA 1
ATOM 841 C C . ARG A 1 107 ? 16.887 -3.178 -11.394 1.00 91.62 107 ARG A C 1
ATOM 843 O O . ARG A 1 107 ? 17.428 -3.998 -10.655 1.00 91.62 107 ARG A O 1
ATOM 850 N N . TRP A 1 108 ? 15.760 -3.421 -12.040 1.00 94.06 108 TRP A N 1
ATOM 851 C CA . TRP A 1 108 ? 15.085 -4.708 -12.056 1.00 94.06 108 TRP A CA 1
ATOM 852 C C . TRP A 1 108 ? 15.019 -5.242 -13.487 1.00 94.06 108 TRP A C 1
ATOM 854 O O . TRP A 1 108 ? 15.152 -4.510 -14.468 1.00 94.06 108 TRP A O 1
ATOM 864 N N . ARG A 1 109 ? 14.836 -6.554 -13.599 1.00 94.06 109 ARG A N 1
ATOM 865 C CA . ARG A 1 109 ? 14.605 -7.260 -14.859 1.00 94.06 109 ARG A CA 1
ATOM 866 C C . ARG A 1 109 ? 13.621 -8.390 -14.625 1.00 94.06 109 ARG A C 1
ATOM 868 O O . ARG A 1 109 ? 13.569 -8.923 -13.513 1.00 94.06 109 ARG A O 1
ATOM 875 N N . TRP A 1 110 ? 12.900 -8.794 -15.663 1.00 92.81 110 TRP A N 1
ATOM 876 C CA . TRP A 1 110 ? 12.074 -9.993 -15.588 1.00 92.81 110 TRP A CA 1
ATOM 877 C C . TRP A 1 110 ? 12.923 -11.204 -15.193 1.00 92.81 110 TRP A C 1
ATOM 879 O O . TRP A 1 110 ? 14.016 -11.421 -15.730 1.00 92.81 110 TRP A O 1
ATOM 889 N N . SER A 1 111 ? 12.421 -12.006 -14.257 1.00 91.69 111 SER A N 1
ATOM 890 C CA . SER A 1 111 ? 13.152 -13.173 -13.776 1.00 91.69 111 SER A CA 1
ATOM 891 C C . SER A 1 111 ? 13.150 -14.304 -14.802 1.00 91.69 111 SER A C 1
ATOM 893 O O . SER A 1 111 ? 12.133 -14.584 -15.427 1.00 91.69 111 SER A O 1
ATOM 895 N N . SER A 1 112 ? 14.272 -15.011 -14.934 1.00 88.62 112 SER A N 1
ATOM 896 C CA . SER A 1 112 ? 14.313 -16.306 -15.627 1.00 88.62 112 SER A CA 1
AT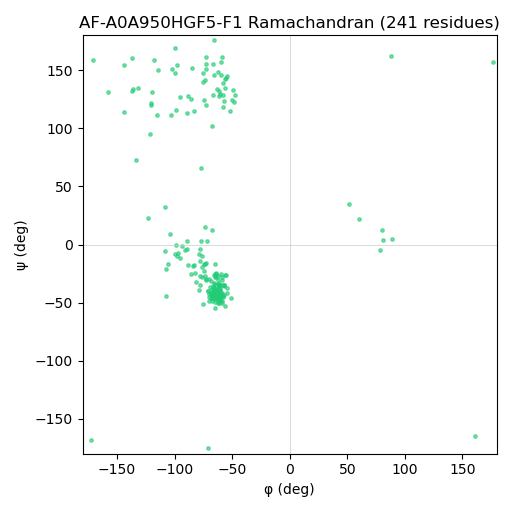OM 897 C C . SER A 1 112 ? 13.800 -17.460 -14.756 1.00 88.62 112 SER A C 1
ATOM 899 O O . SER A 1 112 ? 13.661 -18.578 -15.244 1.00 88.62 112 SER A O 1
ATOM 901 N N . ARG A 1 113 ? 13.541 -17.215 -13.463 1.00 89.62 113 ARG A N 1
ATOM 902 C CA . ARG A 1 113 ? 12.992 -18.218 -12.546 1.00 89.62 113 ARG A CA 1
ATOM 903 C C . ARG A 1 113 ? 11.503 -18.410 -12.823 1.00 89.62 113 ARG A C 1
ATOM 905 O O . ARG A 1 113 ? 10.779 -17.433 -13.002 1.00 89.62 113 ARG A O 1
ATOM 912 N N . GLN A 1 114 ? 11.043 -19.657 -12.781 1.00 86.50 114 GLN A N 1
ATOM 913 C CA . GLN A 1 114 ? 9.634 -20.027 -12.955 1.00 86.50 114 GLN A CA 1
ATOM 914 C C . GLN A 1 114 ? 8.824 -19.741 -11.679 1.00 86.50 114 GLN A C 1
ATOM 916 O O . GLN A 1 114 ? 8.374 -20.650 -10.992 1.00 86.50 114 GLN A O 1
ATOM 921 N N . VAL A 1 115 ? 8.698 -18.461 -11.321 1.00 86.25 115 VAL A N 1
ATOM 922 C CA . VAL A 1 115 ? 7.921 -17.997 -10.154 1.00 86.25 115 VAL A CA 1
ATOM 923 C C . VAL A 1 115 ? 6.629 -17.272 -10.544 1.00 86.25 115 VAL A C 1
ATOM 925 O O . VAL A 1 115 ? 5.844 -16.894 -9.679 1.00 86.25 115 VAL A O 1
ATOM 928 N N . THR A 1 116 ? 6.417 -17.050 -11.840 1.00 84.44 116 THR A N 1
ATOM 929 C CA . THR A 1 116 ? 5.250 -16.375 -12.412 1.00 84.44 116 THR A CA 1
ATOM 930 C C . THR A 1 116 ? 4.761 -17.126 -13.648 1.00 84.44 116 THR A C 1
ATOM 932 O O . THR A 1 116 ? 5.504 -17.909 -14.244 1.00 84.44 116 THR A O 1
ATOM 935 N N . GLY A 1 117 ? 3.505 -16.879 -14.030 1.00 84.94 117 GLY A N 1
ATOM 936 C CA . GLY A 1 117 ? 2.961 -17.313 -15.316 1.00 84.94 117 GLY A CA 1
ATOM 937 C C . GLY A 1 117 ? 3.539 -16.528 -16.508 1.00 84.94 117 GLY A C 1
ATOM 938 O O . GLY A 1 117 ? 4.435 -15.689 -16.341 1.00 84.94 117 GLY A O 1
ATOM 939 N N . PRO A 1 118 ? 3.034 -16.778 -17.728 1.00 87.25 118 PRO A N 1
ATOM 940 C CA . PRO A 1 118 ? 3.455 -16.078 -18.939 1.00 87.25 118 PRO A CA 1
ATOM 941 C C . PRO A 1 118 ? 3.330 -14.550 -18.826 1.00 87.25 118 PRO A C 1
ATOM 943 O O . PRO A 1 118 ? 2.361 -14.031 -18.278 1.00 87.25 118 PRO A O 1
ATOM 946 N N . ARG A 1 119 ? 4.269 -13.796 -19.421 1.00 88.62 119 ARG A N 1
ATOM 947 C CA . ARG A 1 119 ? 4.234 -12.314 -19.412 1.00 88.62 119 ARG A CA 1
ATOM 948 C C . ARG A 1 119 ? 2.950 -11.737 -20.008 1.00 88.62 119 ARG A C 1
ATOM 950 O O . ARG A 1 119 ? 2.468 -10.715 -19.536 1.00 88.62 119 ARG A O 1
ATOM 957 N N . ALA A 1 120 ? 2.397 -12.394 -21.025 1.00 89.19 120 ALA A N 1
ATOM 958 C CA . ALA A 1 120 ? 1.147 -11.975 -21.651 1.00 89.19 120 ALA A CA 1
ATOM 959 C C . ALA A 1 120 ? -0.033 -11.995 -20.662 1.00 89.19 120 ALA A C 1
ATOM 961 O O . ALA A 1 120 ? -0.860 -11.092 -20.695 1.00 89.19 120 ALA A O 1
ATOM 962 N N . GLU A 1 121 ? -0.064 -12.957 -19.735 1.00 89.50 121 GLU A N 1
ATOM 963 C CA . GLU A 1 121 ? -1.070 -13.041 -18.664 1.00 89.50 121 GLU A CA 1
ATOM 964 C C . GLU A 1 121 ? -0.802 -12.070 -17.506 1.00 89.50 121 GLU A C 1
ATOM 966 O O . GLU A 1 121 ? -1.662 -11.871 -16.656 1.00 89.50 121 GLU A O 1
ATOM 971 N N . ALA A 1 122 ? 0.397 -11.486 -17.426 1.00 90.00 122 ALA A N 1
ATOM 972 C CA . ALA A 1 122 ? 0.682 -10.428 -16.461 1.00 90.00 122 ALA A CA 1
ATOM 973 C C . ALA A 1 122 ? 0.132 -9.074 -16.941 1.00 90.00 122 ALA A C 1
ATOM 975 O O . ALA A 1 122 ? -0.375 -8.292 -16.131 1.00 90.00 122 ALA A O 1
ATOM 976 N N . VAL A 1 123 ? 0.253 -8.829 -18.253 1.00 92.69 123 VAL A N 1
ATOM 977 C CA . VAL A 1 123 ? -0.244 -7.643 -18.967 1.00 92.69 123 VAL A CA 1
ATOM 978 C C . VAL A 1 123 ? -1.758 -7.704 -19.151 1.00 92.69 123 VAL A C 1
ATOM 980 O O . VAL A 1 123 ? -2.458 -6.757 -18.808 1.00 92.69 123 VAL A O 1
ATOM 983 N N . GLY A 1 124 ? -2.264 -8.821 -19.678 1.00 84.44 124 GLY A N 1
ATOM 984 C CA . GLY A 1 124 ? -3.692 -9.104 -19.731 1.00 84.44 124 GLY A CA 1
ATOM 985 C C . GLY A 1 124 ? -4.218 -9.455 -18.343 1.00 84.44 124 GLY A C 1
ATOM 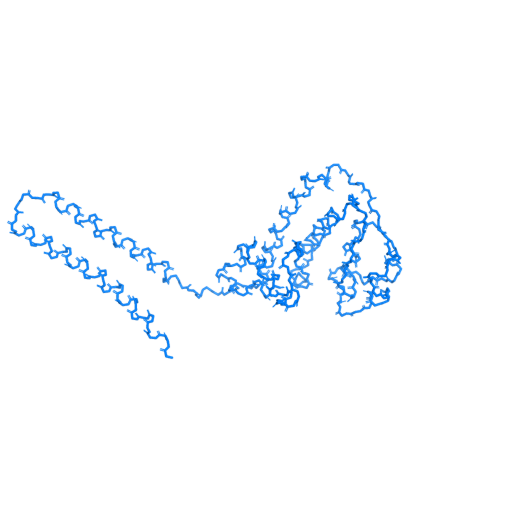986 O O . GLY A 1 124 ? -3.489 -9.970 -17.505 1.00 84.44 124 GLY A O 1
ATOM 987 N N . GLY A 1 125 ? -5.484 -9.171 -18.060 1.00 85.31 125 GLY A N 1
ATOM 988 C CA . GLY A 1 125 ? -6.076 -9.578 -16.793 1.00 85.31 125 GLY A CA 1
ATOM 989 C C . GLY A 1 125 ? -7.335 -8.810 -16.442 1.00 85.31 125 GLY A C 1
ATOM 990 O O . GLY A 1 125 ? -7.964 -8.183 -17.289 1.00 85.31 125 GLY A O 1
ATOM 991 N N . ARG A 1 126 ? -7.718 -8.914 -15.171 1.00 89.12 126 ARG A N 1
ATOM 992 C CA . ARG A 1 126 ? -8.981 -8.374 -14.652 1.00 89.12 126 ARG A CA 1
ATOM 993 C C . ARG A 1 126 ? -8.886 -6.929 -14.169 1.00 89.12 126 ARG A C 1
ATOM 995 O O . ARG A 1 126 ? -9.920 -6.313 -13.940 1.00 89.12 126 ARG A O 1
ATOM 1002 N N . PHE A 1 127 ? -7.678 -6.425 -13.928 1.00 92.81 127 PHE A N 1
ATOM 1003 C CA . PHE A 1 127 ? -7.479 -5.088 -13.382 1.00 92.81 127 PHE A CA 1
ATOM 1004 C C . PHE A 1 127 ? -7.239 -4.092 -14.512 1.00 92.81 127 PHE A C 1
ATOM 1006 O O . PHE A 1 127 ? -6.369 -4.290 -15.354 1.00 92.81 127 PHE A O 1
ATOM 1013 N N . ALA A 1 128 ? -8.021 -3.016 -14.530 1.00 94.19 128 ALA A N 1
ATOM 1014 C CA . ALA A 1 128 ? -7.715 -1.867 -15.368 1.00 94.19 128 ALA A CA 1
ATOM 1015 C C . ALA A 1 128 ? -6.518 -1.097 -14.777 1.00 94.19 128 ALA A C 1
ATOM 1017 O O . ALA A 1 128 ? -6.313 -1.152 -13.559 1.00 94.19 128 ALA A O 1
ATOM 1018 N N . PRO A 1 129 ? -5.763 -0.350 -15.601 1.00 96.25 129 PRO A N 1
ATOM 1019 C CA . PRO A 1 129 ? -4.736 0.551 -15.099 1.00 96.25 129 PRO A CA 1
ATOM 1020 C C . PRO A 1 129 ? -5.304 1.535 -14.074 1.00 96.25 129 PRO A C 1
ATOM 1022 O O . PRO A 1 129 ? -6.446 1.991 -14.197 1.00 96.25 129 PRO A O 1
ATOM 1025 N N . LEU A 1 130 ? -4.497 1.883 -13.073 1.00 95.88 130 LEU A N 1
ATOM 1026 C CA . LEU A 1 130 ? -4.863 2.914 -12.109 1.00 95.88 130 LEU A CA 1
ATOM 1027 C C . LEU A 1 130 ? -5.110 4.252 -12.828 1.00 95.88 130 LEU A C 1
ATOM 1029 O O . LEU A 1 130 ? -4.419 4.557 -13.804 1.00 95.88 130 LEU A O 1
ATOM 1033 N N . PRO A 1 131 ? -6.051 5.084 -12.342 1.00 96.38 131 PRO A N 1
ATOM 1034 C CA . PRO A 1 131 ? -6.259 6.425 -12.876 1.00 96.38 131 PRO A CA 1
ATOM 1035 C C . PRO A 1 131 ? -4.942 7.195 -13.039 1.00 96.38 131 PRO A C 1
ATOM 1037 O O . PRO A 1 131 ? -4.142 7.267 -12.106 1.00 96.38 131 PRO A O 1
ATOM 1040 N N . GLY A 1 132 ? -4.716 7.751 -14.232 1.00 94.19 132 GLY A N 1
ATOM 1041 C CA . GLY A 1 132 ? -3.488 8.476 -14.576 1.00 94.19 132 GLY A CA 1
ATOM 1042 C C . GLY A 1 132 ? -2.290 7.601 -14.972 1.00 94.19 132 GLY A C 1
ATOM 1043 O O . GLY A 1 132 ? -1.220 8.150 -15.218 1.00 94.19 132 GLY A O 1
ATOM 1044 N N . MET A 1 133 ? -2.441 6.275 -15.056 1.00 95.25 133 MET A N 1
ATOM 1045 C CA . MET A 1 133 ? -1.397 5.356 -15.526 1.00 95.25 133 MET A CA 1
ATOM 1046 C C . MET A 1 133 ? -1.788 4.664 -16.834 1.00 95.25 133 MET A C 1
ATOM 1048 O O . MET A 1 133 ? -2.964 4.425 -17.109 1.00 95.25 133 MET A O 1
ATOM 1052 N N . ALA A 1 134 ? -0.784 4.331 -17.644 1.00 95.06 134 ALA A N 1
ATOM 1053 C CA . ALA A 1 134 ? -0.964 3.557 -18.867 1.00 95.06 134 ALA A CA 1
ATOM 1054 C C . ALA A 1 134 ? -0.968 2.050 -18.571 1.00 95.06 134 ALA A C 1
ATOM 1056 O O . ALA A 1 134 ? -0.324 1.591 -17.627 1.00 95.06 134 ALA A O 1
ATOM 1057 N N . ALA A 1 135 ? -1.664 1.272 -19.402 1.00 95.69 135 ALA A N 1
ATOM 1058 C CA . ALA A 1 135 ? -1.512 -0.179 -19.396 1.00 95.69 135 ALA A CA 1
ATOM 1059 C C . ALA A 1 135 ? -0.077 -0.546 -19.790 1.00 95.69 135 ALA A C 1
ATOM 1061 O O . ALA A 1 135 ? 0.449 -0.014 -20.768 1.00 95.69 135 ALA A O 1
ATOM 1062 N N . VAL A 1 136 ? 0.541 -1.463 -19.046 1.00 95.88 136 VAL A N 1
ATOM 1063 C CA . VAL A 1 136 ? 1.884 -1.951 -19.385 1.00 95.88 136 VAL A CA 1
ATOM 1064 C C . VAL A 1 136 ? 1.830 -2.902 -20.569 1.00 95.88 136 VAL A C 1
ATOM 1066 O O . VAL A 1 136 ? 0.891 -3.676 -20.722 1.00 95.88 136 VAL A O 1
ATOM 1069 N N . THR A 1 137 ? 2.874 -2.900 -21.382 1.00 94.88 137 THR A N 1
ATOM 1070 C CA . THR A 1 137 ? 3.083 -3.867 -22.456 1.00 94.88 137 THR A CA 1
ATOM 1071 C C . THR A 1 137 ? 4.062 -4.960 -22.027 1.00 94.88 137 THR A C 1
ATOM 1073 O O . THR A 1 137 ? 4.753 -4.862 -21.014 1.00 94.88 137 THR A O 1
ATOM 1076 N N . VAL A 1 138 ? 4.168 -6.031 -22.820 1.00 93.69 138 VAL A N 1
ATOM 1077 C CA . VAL A 1 138 ? 5.161 -7.096 -22.576 1.00 93.69 138 VAL A CA 1
ATOM 1078 C C . VAL A 1 138 ? 6.598 -6.559 -22.658 1.00 93.69 138 VAL A C 1
ATOM 1080 O O . VAL A 1 138 ? 7.497 -7.116 -22.021 1.00 93.69 138 VAL A O 1
ATOM 1083 N N . GLU A 1 139 ? 6.811 -5.490 -23.428 1.00 92.69 139 GLU A N 1
ATOM 1084 C CA . GLU A 1 139 ? 8.107 -4.827 -23.557 1.00 92.69 139 GLU A CA 1
ATOM 1085 C C . GLU A 1 139 ? 8.487 -4.098 -22.271 1.00 92.69 139 GLU A C 1
ATOM 1087 O O . GLU A 1 139 ? 9.593 -4.295 -21.763 1.00 92.69 139 GLU A O 1
ATOM 1092 N N . ASP A 1 140 ? 7.532 -3.368 -21.688 1.00 93.62 140 ASP A N 1
ATOM 1093 C CA . ASP A 1 140 ? 7.728 -2.628 -20.440 1.00 93.62 140 ASP A CA 1
ATOM 1094 C C . ASP A 1 140 ? 8.140 -3.553 -19.291 1.00 93.62 140 ASP A C 1
ATOM 1096 O O . ASP A 1 140 ? 8.880 -3.145 -18.407 1.00 93.62 140 ASP A O 1
ATOM 1100 N N . LEU A 1 141 ? 7.738 -4.832 -19.321 1.00 93.00 141 LEU A N 1
ATOM 1101 C CA . LEU A 1 141 ? 8.085 -5.825 -18.299 1.00 93.00 141 LEU A CA 1
ATOM 1102 C C . LEU A 1 141 ? 9.505 -6.401 -18.415 1.00 93.00 141 LEU A C 1
ATOM 1104 O O . LEU A 1 141 ? 9.892 -7.209 -17.567 1.00 93.00 141 LEU A O 1
ATOM 1108 N N . ARG A 1 142 ? 10.299 -6.059 -19.441 1.00 93.06 142 ARG A N 1
ATOM 1109 C CA . ARG A 1 142 ? 11.645 -6.642 -19.616 1.00 93.06 142 ARG A CA 1
ATOM 1110 C C . ARG A 1 142 ? 12.613 -6.210 -18.521 1.00 93.06 142 ARG A C 1
ATOM 1112 O O . ARG A 1 142 ? 13.303 -7.063 -17.952 1.00 93.06 142 ARG A O 1
ATOM 1119 N N . SER A 1 143 ? 12.671 -4.914 -18.242 1.00 94.25 143 SER A N 1
ATOM 1120 C CA . SER A 1 143 ? 13.562 -4.304 -17.254 1.00 94.25 143 SER A CA 1
ATOM 1121 C C . SER A 1 143 ? 13.209 -2.843 -17.022 1.00 94.25 143 SER A C 1
ATOM 1123 O O . SER A 1 143 ? 12.668 -2.202 -17.913 1.00 94.25 143 SER A O 1
ATOM 1125 N N . GLY A 1 144 ? 13.629 -2.297 -15.885 1.00 93.62 144 GLY A N 1
ATOM 1126 C CA . GLY A 1 144 ? 13.472 -0.878 -15.571 1.00 93.62 144 GLY A CA 1
ATOM 1127 C C . GLY A 1 144 ? 14.205 -0.498 -14.289 1.00 93.62 144 GLY A C 1
ATOM 1128 O O . GLY A 1 144 ? 15.007 -1.280 -13.762 1.00 93.62 144 GLY A O 1
ATOM 1129 N N . ALA A 1 145 ? 13.940 0.701 -13.774 1.00 92.06 145 ALA A N 1
ATOM 1130 C CA . ALA A 1 145 ? 14.434 1.130 -12.471 1.00 92.06 145 ALA A CA 1
ATOM 1131 C C . ALA A 1 145 ? 13.370 0.937 -11.382 1.00 92.06 145 ALA A C 1
ATOM 1133 O O . ALA A 1 145 ? 12.167 0.926 -11.644 1.00 92.06 145 ALA A O 1
ATOM 1134 N N . VAL A 1 146 ? 13.807 0.781 -10.129 1.00 89.31 146 VAL A N 1
ATOM 1135 C CA . VAL A 1 146 ? 12.898 0.693 -8.969 1.00 89.31 146 VAL A CA 1
ATOM 1136 C C . VAL A 1 146 ? 12.033 1.952 -8.822 1.00 89.31 146 VAL A C 1
ATOM 1138 O O . VAL A 1 146 ? 10.930 1.869 -8.295 1.00 89.31 146 VAL A O 1
ATOM 1141 N N . THR A 1 147 ? 12.487 3.097 -9.330 1.00 88.50 147 THR A N 1
ATOM 1142 C CA . THR A 1 147 ? 11.705 4.342 -9.390 1.00 88.50 147 THR A CA 1
ATOM 1143 C C . THR A 1 147 ? 10.494 4.255 -10.318 1.00 88.50 147 THR A C 1
ATOM 1145 O O . THR A 1 147 ? 9.506 4.939 -10.085 1.00 88.50 147 THR A O 1
ATOM 1148 N N . ASP A 1 148 ? 10.537 3.385 -11.327 1.00 91.25 148 ASP A N 1
ATOM 1149 C CA . ASP A 1 148 ? 9.467 3.230 -12.323 1.00 91.25 148 ASP A CA 1
ATOM 1150 C C . ASP A 1 148 ? 8.477 2.124 -11.920 1.00 91.25 148 ASP A C 1
ATOM 1152 O O . ASP A 1 148 ? 7.495 1.849 -12.613 1.00 91.25 148 ASP A O 1
ATOM 1156 N N . LEU A 1 149 ? 8.734 1.461 -10.786 1.00 93.69 149 LEU A N 1
ATOM 1157 C CA . LEU A 1 149 ? 8.021 0.262 -10.355 1.00 93.69 149 LEU A CA 1
ATOM 1158 C C . LEU A 1 149 ? 6.529 0.525 -10.122 1.00 93.69 149 LEU A C 1
ATOM 1160 O O . LEU A 1 149 ? 5.718 -0.373 -10.336 1.00 93.69 149 LEU A O 1
ATOM 1164 N N . LEU A 1 150 ? 6.161 1.747 -9.719 1.00 95.81 150 LEU A N 1
ATOM 1165 C CA . LEU A 1 150 ? 4.760 2.134 -9.584 1.00 95.81 150 LEU A CA 1
ATOM 1166 C C . LEU A 1 150 ? 4.045 2.152 -10.936 1.00 95.81 150 LEU A C 1
ATOM 1168 O O . LEU A 1 150 ? 2.949 1.612 -11.028 1.00 95.81 150 LEU A O 1
ATOM 1172 N N . GLY A 1 151 ? 4.658 2.739 -11.968 1.00 95.31 151 GLY A N 1
ATOM 1173 C CA . GLY A 1 151 ? 4.076 2.776 -13.311 1.00 95.31 151 GLY A CA 1
ATOM 1174 C C . GLY A 1 151 ? 3.872 1.368 -13.863 1.00 95.31 151 GLY A C 1
ATOM 1175 O O . GLY A 1 151 ? 2.829 1.070 -14.438 1.00 95.31 151 GLY A O 1
ATOM 1176 N N . VAL A 1 152 ? 4.822 0.467 -13.585 1.00 95.38 152 VAL A N 1
ATOM 1177 C CA . VAL A 1 152 ? 4.672 -0.948 -13.930 1.00 95.38 152 VAL A CA 1
ATOM 1178 C C . VAL A 1 152 ? 3.531 -1.592 -13.146 1.00 95.38 152 VAL A C 1
ATOM 1180 O O . VAL A 1 152 ? 2.625 -2.171 -13.736 1.00 95.38 152 VAL A O 1
ATOM 1183 N N . TYR A 1 153 ? 3.549 -1.493 -11.815 1.00 95.75 153 TYR A N 1
ATOM 1184 C CA . TYR A 1 153 ? 2.551 -2.136 -10.962 1.00 95.75 153 TYR A CA 1
ATOM 1185 C C . TYR A 1 153 ? 1.130 -1.629 -11.228 1.00 95.75 153 TYR A C 1
ATOM 1187 O O . TYR A 1 153 ? 0.207 -2.429 -11.353 1.00 95.75 153 TYR A O 1
ATOM 1195 N N . GLY A 1 154 ? 0.955 -0.315 -11.340 1.00 96.19 154 GLY A N 1
ATOM 1196 C CA . GLY A 1 154 ? -0.350 0.301 -11.541 1.00 96.19 154 GLY A CA 1
ATOM 1197 C C . GLY A 1 154 ? -0.925 0.100 -12.941 1.00 96.19 154 GLY A C 1
ATOM 1198 O O . GLY A 1 154 ? -2.127 0.276 -13.108 1.00 96.19 154 GLY A O 1
ATOM 1199 N N . GLY A 1 155 ? -0.115 -0.299 -13.926 1.00 95.81 155 GLY A N 1
ATOM 1200 C CA . GLY A 1 155 ? -0.580 -0.670 -15.264 1.00 95.81 155 GLY A CA 1
ATOM 1201 C C . GLY A 1 155 ? -0.774 -2.176 -15.489 1.00 95.81 155 GLY A C 1
ATOM 1202 O O . GLY A 1 155 ? -1.264 -2.554 -16.553 1.00 95.81 155 GLY A O 1
ATOM 1203 N N . LEU A 1 156 ? -0.385 -3.040 -14.539 1.00 95.50 156 LEU A N 1
ATOM 1204 C CA . LEU A 1 156 ? -0.452 -4.505 -14.671 1.00 95.50 156 LEU A CA 1
ATOM 1205 C C . LEU A 1 156 ? -1.891 -5.034 -14.593 1.00 95.50 156 LEU A C 1
ATOM 1207 O O . LEU A 1 156 ? -2.526 -4.973 -13.540 1.00 95.50 156 LEU A O 1
ATOM 1211 N N . GLY A 1 157 ? -2.356 -5.706 -15.652 1.00 93.88 157 GLY A N 1
ATOM 1212 C CA . GLY A 1 157 ? -3.686 -6.327 -15.682 1.00 93.88 157 GLY A CA 1
ATOM 1213 C C . GLY A 1 157 ? -3.880 -7.468 -14.677 1.00 93.88 157 GLY A C 1
ATOM 1214 O O . GLY A 1 157 ? -4.998 -7.738 -14.224 1.00 93.88 157 GLY A O 1
ATOM 1215 N N . SER A 1 158 ? -2.792 -8.126 -14.275 1.00 93.12 158 SER A N 1
ATOM 1216 C CA . SER A 1 158 ? -2.809 -9.161 -13.233 1.00 93.12 158 SER A CA 1
ATOM 1217 C C . SER A 1 158 ? -2.960 -8.617 -11.808 1.00 93.12 158 SER A C 1
ATOM 1219 O O . SER A 1 158 ? -3.388 -9.363 -10.922 1.00 93.12 158 SER A O 1
ATOM 1221 N N . GLY A 1 159 ? -2.606 -7.347 -11.570 1.00 92.06 159 GLY A N 1
ATOM 1222 C CA . GLY A 1 159 ? -2.578 -6.730 -10.238 1.00 92.06 159 GLY A CA 1
ATOM 1223 C C . GLY A 1 159 ? -1.628 -7.415 -9.247 1.00 92.06 159 GLY A C 1
ATOM 1224 O O . GLY A 1 159 ? -1.835 -7.334 -8.038 1.00 92.06 159 GLY A O 1
ATOM 1225 N N . ARG A 1 160 ? -0.624 -8.162 -9.732 1.00 91.94 160 ARG A N 1
ATOM 1226 C CA . ARG A 1 160 ? 0.312 -8.933 -8.899 1.00 91.94 160 ARG A CA 1
ATOM 1227 C C . ARG A 1 160 ? 1.748 -8.678 -9.333 1.00 91.94 160 ARG A C 1
ATOM 1229 O O . ARG A 1 160 ? 2.070 -8.752 -10.513 1.00 91.94 160 ARG A O 1
ATOM 1236 N N . LEU A 1 161 ? 2.623 -8.455 -8.358 1.00 92.69 161 LEU A N 1
ATOM 1237 C CA . LEU A 1 161 ? 4.053 -8.260 -8.570 1.00 92.69 161 LEU A CA 1
ATOM 1238 C C . LEU A 1 161 ? 4.841 -9.051 -7.525 1.00 92.69 161 LEU A C 1
ATOM 1240 O O . LEU A 1 161 ? 4.543 -8.987 -6.335 1.00 92.69 161 LEU A O 1
ATOM 1244 N N . VAL A 1 162 ? 5.872 -9.769 -7.970 1.00 93.00 162 VAL A N 1
ATOM 1245 C CA . VAL A 1 162 ? 6.816 -10.470 -7.091 1.00 93.00 162 VAL A CA 1
ATOM 1246 C C . VAL A 1 162 ? 8.214 -9.925 -7.351 1.00 93.00 162 VAL A C 1
ATOM 1248 O O . VAL A 1 162 ? 8.729 -10.020 -8.463 1.00 93.00 162 VAL A O 1
ATOM 1251 N N . VAL A 1 163 ? 8.842 -9.368 -6.315 1.00 93.12 163 VAL A N 1
ATOM 1252 C CA . VAL A 1 163 ? 10.202 -8.821 -6.396 1.00 93.12 163 VAL A CA 1
ATOM 1253 C C . VAL A 1 163 ? 11.196 -9.839 -5.847 1.00 93.12 163 VAL A C 1
ATOM 1255 O O . VAL A 1 163 ? 11.184 -10.172 -4.662 1.00 93.12 163 VAL A O 1
ATOM 1258 N N . LEU A 1 164 ? 12.085 -10.321 -6.714 1.00 93.94 164 LEU A N 1
ATOM 1259 C CA . LEU A 1 164 ? 13.154 -11.250 -6.352 1.00 93.94 164 LEU A CA 1
ATOM 1260 C C . LEU A 1 164 ? 14.494 -10.525 -6.235 1.00 93.94 164 LEU A C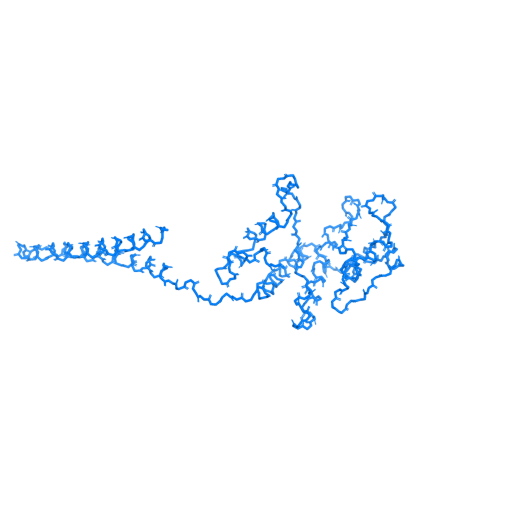 1
ATOM 1262 O O . LEU A 1 164 ? 14.764 -9.561 -6.944 1.00 93.94 164 LEU A O 1
ATOM 1266 N N . GLY A 1 165 ? 15.366 -11.046 -5.380 1.00 92.56 165 GLY A N 1
ATOM 1267 C CA . GLY A 1 165 ? 16.727 -10.549 -5.225 1.00 92.56 165 GLY A CA 1
ATOM 1268 C C . GLY A 1 165 ? 17.455 -11.285 -4.113 1.00 92.56 165 GLY A C 1
ATOM 1269 O O . GLY A 1 165 ? 16.821 -11.827 -3.201 1.00 92.56 165 GLY A O 1
ATOM 1270 N N . GLU A 1 166 ? 18.779 -11.284 -4.175 1.00 92.56 166 GLU A N 1
ATOM 1271 C CA . GLU A 1 166 ? 19.646 -11.857 -3.144 1.00 92.56 166 GLU A CA 1
ATOM 1272 C C . GLU A 1 166 ? 19.421 -11.190 -1.772 1.00 92.56 166 GLU A C 1
ATOM 1274 O O . GLU A 1 166 ? 18.813 -10.108 -1.680 1.00 92.56 166 GLU A O 1
ATOM 1279 N N . PRO A 1 167 ? 19.836 -11.831 -0.667 1.00 92.56 167 PRO A N 1
ATOM 1280 C CA . PRO A 1 167 ? 19.903 -11.170 0.632 1.00 92.56 167 PRO A CA 1
ATOM 1281 C C . PRO A 1 167 ? 20.638 -9.827 0.515 1.00 92.56 167 PRO A C 1
ATOM 1283 O O . PRO A 1 167 ? 21.659 -9.728 -0.152 1.00 92.56 167 PRO A O 1
ATOM 1286 N N . GLY A 1 168 ? 20.082 -8.765 1.099 1.00 87.62 168 GLY A N 1
ATOM 1287 C CA . GLY A 1 168 ? 20.679 -7.426 1.011 1.00 87.62 168 GLY A CA 1
ATOM 1288 C C . GLY A 1 168 ? 20.458 -6.662 -0.304 1.00 87.62 168 GLY A C 1
ATOM 1289 O O . GLY A 1 168 ? 20.757 -5.476 -0.341 1.00 87.62 168 GLY A O 1
ATOM 1290 N N . ALA A 1 169 ? 19.836 -7.244 -1.339 1.00 88.94 169 ALA A N 1
ATOM 1291 C CA . ALA A 1 169 ? 19.598 -6.575 -2.634 1.00 88.94 169 ALA A CA 1
ATOM 1292 C C . ALA A 1 169 ? 18.596 -5.390 -2.610 1.00 88.94 169 ALA A C 1
ATOM 1294 O O . ALA A 1 169 ? 18.110 -4.964 -3.651 1.00 88.94 169 ALA A O 1
ATOM 1295 N N . GLY A 1 170 ? 18.214 -4.884 -1.433 1.00 88.62 170 GLY A N 1
ATOM 1296 C CA . GLY A 1 170 ? 17.354 -3.701 -1.315 1.00 88.62 170 GLY A CA 1
ATOM 1297 C C . GLY A 1 170 ? 15.852 -3.933 -1.516 1.00 88.62 170 GLY A C 1
ATOM 1298 O O . GLY A 1 170 ? 15.109 -2.963 -1.608 1.00 88.62 170 GLY A O 1
ATOM 1299 N N . LYS A 1 171 ? 15.367 -5.186 -1.524 1.00 92.19 171 LYS A N 1
ATOM 1300 C CA . LYS A 1 171 ? 13.936 -5.525 -1.717 1.00 92.19 171 LYS A CA 1
ATOM 1301 C C . LYS A 1 171 ? 12.995 -4.747 -0.790 1.00 92.19 171 LYS A C 1
ATOM 1303 O O . LYS A 1 171 ? 12.003 -4.188 -1.242 1.00 92.19 171 LYS A O 1
ATOM 1308 N N . SER A 1 172 ? 13.328 -4.674 0.499 1.00 90.69 172 SER A N 1
ATOM 1309 C CA . SER A 1 172 ? 12.525 -3.932 1.478 1.00 90.69 172 SER A CA 1
ATOM 1310 C C . SER A 1 172 ? 12.537 -2.427 1.205 1.00 90.69 172 SER A C 1
ATOM 1312 O O . SER A 1 172 ? 11.510 -1.775 1.353 1.00 90.69 172 SER A O 1
ATOM 1314 N N . GLY A 1 173 ? 13.673 -1.879 0.760 1.00 90.81 173 GLY A N 1
ATOM 1315 C CA . GLY A 1 173 ? 13.772 -0.479 0.343 1.00 90.81 173 GLY A CA 1
ATOM 1316 C C . GLY A 1 173 ? 12.916 -0.189 -0.891 1.00 90.81 173 GLY A C 1
ATOM 1317 O O . GLY A 1 173 ? 12.186 0.797 -0.899 1.00 90.81 173 GLY A O 1
ATOM 1318 N N . ALA A 1 174 ? 12.926 -1.087 -1.882 1.00 91.06 174 ALA A N 1
ATOM 1319 C CA . ALA A 1 174 ? 12.064 -1.002 -3.060 1.00 91.06 174 ALA A CA 1
ATOM 1320 C C . ALA A 1 174 ? 10.571 -1.063 -2.694 1.00 91.06 174 ALA A C 1
ATOM 1322 O O . ALA A 1 174 ? 9.782 -0.295 -3.232 1.00 91.06 174 ALA A O 1
ATOM 1323 N N . GLY A 1 175 ? 10.187 -1.918 -1.739 1.00 93.12 175 GLY A N 1
ATOM 1324 C CA . GLY A 1 175 ? 8.812 -1.989 -1.234 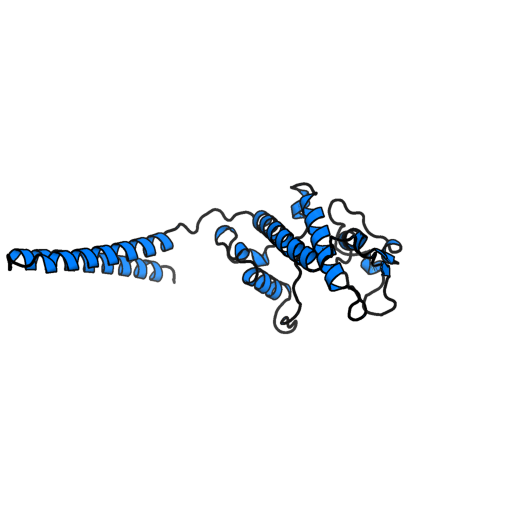1.00 93.12 175 GLY A CA 1
ATOM 1325 C C . GLY A 1 175 ? 8.361 -0.704 -0.532 1.00 93.12 175 GLY A C 1
ATOM 1326 O O . GLY A 1 175 ? 7.282 -0.196 -0.819 1.00 93.12 175 GLY A O 1
ATOM 1327 N N . ILE A 1 176 ? 9.203 -0.137 0.341 1.00 93.38 176 ILE A N 1
ATOM 1328 C CA . ILE A 1 176 ? 8.920 1.151 1.001 1.00 93.38 176 ILE A CA 1
ATOM 1329 C C . ILE A 1 176 ? 8.795 2.267 -0.039 1.00 93.38 176 ILE A C 1
ATOM 1331 O O . ILE A 1 176 ? 7.863 3.066 0.029 1.00 93.38 176 ILE A O 1
ATOM 1335 N N . ARG A 1 177 ? 9.702 2.305 -1.022 1.00 92.00 177 ARG A N 1
ATOM 1336 C CA . ARG A 1 177 ? 9.664 3.288 -2.107 1.00 92.00 177 ARG A CA 1
ATOM 1337 C C . ARG A 1 177 ? 8.377 3.176 -2.925 1.00 92.00 177 ARG A C 1
ATOM 1339 O O . ARG A 1 177 ? 7.716 4.187 -3.115 1.00 92.00 177 ARG A O 1
ATOM 1346 N N . LEU A 1 178 ? 7.992 1.962 -3.322 1.00 94.25 178 LEU A N 1
ATOM 1347 C CA . LEU A 1 178 ? 6.749 1.709 -4.053 1.00 94.25 178 LEU A CA 1
ATOM 1348 C C . LEU A 1 178 ? 5.521 2.211 -3.285 1.00 94.25 178 LEU A C 1
ATOM 1350 O O . LEU A 1 178 ? 4.641 2.824 -3.878 1.00 94.25 178 LEU A O 1
ATOM 1354 N N . VAL A 1 179 ? 5.457 1.961 -1.974 1.00 96.19 179 VAL A N 1
ATOM 1355 C CA . VAL A 1 179 ? 4.340 2.420 -1.133 1.00 96.19 179 VAL A CA 1
ATOM 1356 C C . VAL A 1 179 ? 4.293 3.939 -1.059 1.00 96.19 179 VAL A C 1
ATOM 1358 O O . VAL A 1 179 ? 3.216 4.511 -1.193 1.00 96.19 179 VAL A O 1
ATOM 1361 N N . LEU A 1 180 ? 5.441 4.596 -0.886 1.00 95.50 180 LEU A N 1
ATOM 1362 C CA . LEU A 1 180 ? 5.510 6.056 -0.888 1.00 95.50 180 LEU A CA 1
ATOM 1363 C C . LEU A 1 180 ? 5.078 6.638 -2.235 1.00 95.50 180 LEU A C 1
ATOM 1365 O O . LEU A 1 180 ? 4.225 7.520 -2.255 1.00 95.50 180 LEU A O 1
ATOM 1369 N N . ASP A 1 181 ? 5.587 6.097 -3.342 1.00 95.56 181 ASP A N 1
ATOM 1370 C CA . ASP A 1 181 ? 5.214 6.545 -4.684 1.00 95.56 181 ASP A CA 1
ATOM 1371 C C . ASP A 1 181 ? 3.706 6.331 -4.929 1.00 95.56 181 ASP A C 1
ATOM 1373 O O . ASP A 1 181 ? 3.026 7.221 -5.439 1.00 95.56 181 ASP A O 1
ATOM 1377 N N . ALA A 1 182 ? 3.145 5.192 -4.503 1.00 97.25 182 ALA A N 1
ATOM 1378 C CA . ALA A 1 182 ? 1.715 4.901 -4.615 1.00 97.25 182 ALA A CA 1
ATOM 1379 C C . ALA A 1 182 ? 0.844 5.855 -3.776 1.00 97.25 182 ALA A C 1
ATOM 1381 O O . ALA A 1 182 ? -0.207 6.302 -4.241 1.00 97.25 182 ALA A O 1
ATOM 1382 N N . LEU A 1 183 ? 1.275 6.206 -2.558 1.00 97.81 183 LEU A N 1
ATOM 1383 C CA . LEU A 1 183 ? 0.587 7.184 -1.708 1.00 97.81 183 LEU A CA 1
ATOM 1384 C C . LEU A 1 183 ? 0.651 8.594 -2.304 1.00 97.81 183 LEU A C 1
ATOM 1386 O O . LEU A 1 183 ? -0.361 9.296 -2.311 1.00 97.81 183 LEU A O 1
ATOM 1390 N N . SER A 1 184 ? 1.806 8.994 -2.844 1.00 96.69 184 SER A N 1
ATOM 1391 C CA . SER A 1 184 ? 1.964 10.265 -3.556 1.00 96.69 184 SER A CA 1
ATOM 1392 C C . SER A 1 184 ? 1.068 10.333 -4.794 1.00 96.69 184 SER A C 1
ATOM 1394 O O . SER A 1 184 ? 0.386 11.336 -4.992 1.00 96.69 184 SER A O 1
ATOM 1396 N N . HIS A 1 185 ? 0.992 9.254 -5.580 1.00 97.25 185 HIS A N 1
ATOM 1397 C CA . HIS A 1 185 ? 0.082 9.161 -6.726 1.00 97.25 185 HIS A CA 1
ATOM 1398 C C . HIS A 1 185 ? -1.383 9.294 -6.305 1.00 97.25 185 HIS A C 1
ATOM 1400 O O . HIS A 1 185 ? -2.124 10.104 -6.857 1.00 97.25 185 HIS A O 1
ATOM 1406 N N . ARG A 1 186 ? -1.798 8.561 -5.264 1.00 97.06 186 ARG A N 1
ATOM 1407 C CA . ARG A 1 186 ? -3.162 8.631 -4.718 1.00 97.06 186 ARG A CA 1
ATOM 1408 C C . ARG A 1 186 ? -3.544 10.038 -4.239 1.00 97.06 186 ARG A C 1
ATOM 1410 O O . ARG A 1 186 ? -4.706 10.432 -4.349 1.00 97.06 186 ARG A O 1
ATOM 1417 N N . ALA A 1 187 ? -2.589 10.794 -3.699 1.00 96.38 187 ALA A N 1
ATOM 1418 C CA . ALA A 1 187 ? -2.810 12.177 -3.283 1.00 96.38 187 ALA A CA 1
ATOM 1419 C C . ALA A 1 187 ? -2.936 13.146 -4.475 1.00 96.38 187 ALA A C 1
ATOM 1421 O O . ALA A 1 187 ? -3.656 14.137 -4.371 1.00 96.38 187 ALA A O 1
ATOM 1422 N N . ALA A 1 188 ? -2.265 12.853 -5.594 1.00 96.44 188 ALA A N 1
ATOM 1423 C CA . ALA A 1 188 ? -2.235 13.703 -6.783 1.00 96.44 188 ALA A CA 1
ATOM 1424 C C . ALA A 1 188 ? -3.457 13.539 -7.706 1.00 96.44 188 ALA A C 1
ATOM 1426 O O . ALA A 1 188 ? -3.781 14.463 -8.451 1.00 96.44 188 ALA A O 1
ATOM 1427 N N . VAL A 1 189 ? -4.141 12.389 -7.674 1.00 96.19 189 VAL A N 1
ATOM 1428 C CA . VAL A 1 189 ? -5.353 12.167 -8.482 1.00 96.19 189 VAL A CA 1
ATOM 1429 C C . VAL A 1 189 ? -6.564 12.947 -7.953 1.00 96.19 189 VAL A C 1
ATOM 1431 O O . VAL A 1 189 ? -6.621 13.367 -6.788 1.00 96.19 189 VAL A O 1
ATOM 1434 N N . THR A 1 190 ? -7.566 13.115 -8.820 1.00 94.75 190 THR A N 1
ATOM 1435 C CA . THR A 1 190 ? -8.829 13.783 -8.482 1.00 94.75 190 THR A CA 1
ATOM 1436 C C . THR A 1 190 ? -9.553 13.069 -7.334 1.00 94.75 190 THR A C 1
ATOM 1438 O O . THR A 1 190 ? -9.338 11.884 -7.078 1.00 94.75 190 THR A O 1
ATOM 1441 N N . ALA A 1 191 ? -10.430 13.783 -6.621 1.00 89.75 191 ALA A N 1
ATOM 1442 C CA . ALA A 1 191 ? -11.209 13.183 -5.534 1.00 89.75 191 ALA A CA 1
ATOM 1443 C C . ALA A 1 191 ? -12.123 12.042 -6.021 1.00 89.75 191 ALA A C 1
ATOM 1445 O O . ALA A 1 191 ? -12.300 11.063 -5.302 1.00 89.75 191 ALA A O 1
ATOM 1446 N N . GLU A 1 192 ? -12.653 12.153 -7.241 1.00 90.31 192 GLU A N 1
ATOM 1447 C CA . GLU A 1 192 ? -13.477 11.121 -7.879 1.00 90.31 192 GLU A CA 1
ATOM 1448 C C . GLU A 1 192 ? -12.651 9.868 -8.210 1.00 90.31 192 GLU A C 1
ATOM 1450 O O . GLU A 1 192 ? -13.052 8.742 -7.914 1.00 90.31 192 GLU A O 1
ATOM 1455 N N . ASP A 1 193 ? -11.441 10.057 -8.738 1.00 93.75 193 ASP A N 1
ATOM 1456 C CA . ASP A 1 193 ? -10.549 8.955 -9.098 1.00 93.75 193 ASP A CA 1
ATOM 1457 C C . ASP A 1 193 ? -9.922 8.263 -7.893 1.00 93.75 193 ASP A C 1
ATOM 1459 O O . ASP A 1 193 ? -9.598 7.076 -7.961 1.00 93.75 193 ASP A O 1
ATOM 1463 N N . ARG A 1 194 ? -9.755 8.979 -6.778 1.00 93.50 194 ARG A N 1
ATOM 1464 C CA . ARG A 1 194 ? -9.098 8.465 -5.573 1.00 93.50 194 ARG A CA 1
ATOM 1465 C C . ARG A 1 194 ? -9.779 7.222 -5.003 1.00 93.50 194 ARG A C 1
ATOM 1467 O O . ARG A 1 194 ? -9.088 6.363 -4.464 1.00 93.50 194 ARG A O 1
ATOM 1474 N N . ALA A 1 195 ? -11.096 7.087 -5.169 1.00 88.25 195 ALA A N 1
ATOM 1475 C CA . ALA A 1 195 ? -11.837 5.885 -4.775 1.00 88.25 195 ALA A CA 1
ATOM 1476 C C . ALA A 1 195 ? -11.413 4.633 -5.571 1.00 88.25 195 ALA A C 1
ATOM 1478 O O . ALA A 1 195 ? -11.536 3.515 -5.081 1.00 88.25 195 ALA A O 1
ATOM 1479 N N . ARG A 1 196 ? -10.874 4.816 -6.784 1.00 90.94 196 ARG A N 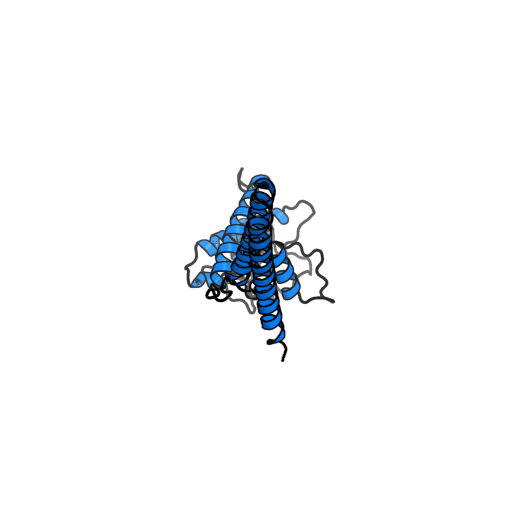1
ATOM 1480 C CA . ARG A 1 196 ? -10.341 3.743 -7.640 1.00 90.94 196 ARG A CA 1
ATOM 1481 C C . ARG A 1 196 ? -8.848 3.490 -7.422 1.00 90.94 196 ARG A C 1
ATOM 1483 O O . ARG A 1 196 ? -8.300 2.564 -8.015 1.00 90.94 196 ARG A O 1
ATOM 1490 N N . VAL A 1 197 ? -8.182 4.297 -6.593 1.00 94.75 197 VAL A N 1
ATOM 1491 C CA . VAL A 1 197 ? -6.768 4.126 -6.241 1.00 94.75 197 VAL A CA 1
ATOM 1492 C C . VAL A 1 197 ? -6.670 3.522 -4.834 1.00 94.75 197 VAL A C 1
ATOM 1494 O O . VAL A 1 197 ? -6.991 4.200 -3.850 1.00 94.75 197 VAL A O 1
ATOM 1497 N N . PRO A 1 198 ? -6.216 2.262 -4.704 1.00 93.25 198 PRO A N 1
ATOM 1498 C CA . PRO A 1 198 ? -6.178 1.572 -3.421 1.00 93.25 198 PRO A CA 1
ATOM 1499 C C . PRO A 1 198 ? -5.168 2.211 -2.463 1.00 93.25 198 PRO A C 1
ATOM 1501 O O . PRO A 1 198 ? -4.187 2.831 -2.879 1.00 93.25 198 PRO A O 1
ATOM 1504 N N . VAL A 1 199 ? -5.387 2.024 -1.162 1.00 95.94 199 VAL A N 1
ATOM 1505 C CA . VAL A 1 199 ? -4.432 2.431 -0.125 1.00 95.94 199 VAL A CA 1
ATOM 1506 C C . VAL A 1 199 ? -3.361 1.340 0.017 1.00 95.94 199 VAL A C 1
ATOM 1508 O O . VAL A 1 199 ? -3.689 0.225 0.421 1.00 95.94 199 VAL A O 1
ATOM 1511 N N . PRO A 1 200 ? -2.083 1.607 -0.311 1.00 95.31 200 PRO A N 1
ATOM 1512 C CA . PRO A 1 200 ? -1.031 0.598 -0.231 1.00 95.31 200 PRO A CA 1
ATOM 1513 C C . PRO A 1 200 ? -0.637 0.334 1.227 1.00 95.31 200 PRO A C 1
ATOM 1515 O O . PRO A 1 200 ? -0.208 1.242 1.938 1.00 95.31 200 PRO A O 1
ATOM 1518 N N . VAL A 1 201 ? -0.715 -0.925 1.661 1.00 94.50 201 VAL A N 1
ATOM 1519 C CA . VAL A 1 201 ? -0.299 -1.343 3.007 1.00 94.50 201 VAL A CA 1
ATOM 1520 C C . VAL A 1 201 ? 0.811 -2.384 2.911 1.00 94.50 201 VAL A C 1
ATOM 1522 O O . VAL A 1 201 ? 0.691 -3.368 2.183 1.00 94.50 201 VAL A O 1
ATOM 1525 N N . LEU A 1 202 ? 1.895 -2.187 3.666 1.00 92.94 202 LEU A N 1
ATOM 1526 C CA . LEU A 1 202 ? 2.916 -3.216 3.855 1.00 92.94 202 LEU A CA 1
ATOM 1527 C C . LEU A 1 202 ? 2.543 -4.074 5.056 1.00 92.94 202 LEU A C 1
ATOM 1529 O O . LEU A 1 202 ? 2.588 -3.606 6.193 1.00 92.94 202 LEU A O 1
ATOM 1533 N N . VAL A 1 203 ? 2.222 -5.336 4.793 1.00 90.56 203 VAL A N 1
ATOM 1534 C CA . VAL A 1 203 ? 1.882 -6.312 5.827 1.00 90.56 203 VAL A CA 1
ATOM 1535 C C . VAL A 1 203 ? 2.873 -7.471 5.752 1.00 90.56 203 VAL A C 1
ATOM 1537 O O . VAL A 1 203 ? 3.001 -8.094 4.694 1.00 90.56 203 VAL A O 1
ATOM 1540 N N . PRO A 1 204 ? 3.612 -7.772 6.835 1.00 85.62 204 PRO A N 1
ATOM 1541 C CA . PRO A 1 204 ? 4.412 -8.985 6.898 1.00 85.62 204 PRO A CA 1
ATOM 1542 C C . PRO A 1 204 ? 3.482 -10.202 6.791 1.00 85.62 204 PRO A C 1
ATOM 1544 O O . PRO A 1 204 ? 2.556 -10.303 7.587 1.00 85.62 204 PRO A O 1
ATOM 1547 N N . PRO A 1 205 ? 3.726 -11.163 5.885 1.00 81.25 205 PRO A N 1
ATOM 1548 C CA . PRO A 1 205 ? 2.853 -12.333 5.714 1.00 81.25 205 PRO A CA 1
ATOM 1549 C C . PRO A 1 205 ? 2.952 -13.346 6.870 1.00 81.25 205 PRO A C 1
ATOM 1551 O O . PRO A 1 205 ? 2.369 -14.424 6.817 1.00 81.25 205 PRO A O 1
ATOM 1554 N N . GLN A 1 206 ? 3.744 -13.040 7.897 1.00 85.00 206 GLN A N 1
ATOM 1555 C CA . GLN A 1 206 ? 3.995 -13.928 9.024 1.00 85.00 206 GLN A CA 1
ATOM 1556 C C . GLN A 1 206 ? 2.705 -14.103 9.831 1.00 85.00 206 GLN A C 1
ATOM 1558 O O . GLN A 1 206 ? 2.084 -13.121 10.229 1.00 85.00 206 GLN A O 1
ATOM 1563 N N . GLY A 1 207 ? 2.326 -15.353 10.091 1.00 83.88 207 GLY A N 1
ATOM 1564 C CA . GLY A 1 207 ? 1.136 -15.680 10.879 1.00 83.88 207 GLY A CA 1
ATOM 1565 C C . GLY A 1 207 ? -0.161 -15.811 10.079 1.00 83.88 207 GLY A C 1
ATOM 1566 O O . GLY A 1 207 ? -1.199 -16.018 10.697 1.00 83.88 207 GLY A O 1
ATOM 1567 N N . TRP A 1 208 ? -0.126 -15.717 8.745 1.00 93.75 208 TRP A N 1
ATOM 1568 C CA . TRP A 1 208 ? -1.249 -16.148 7.910 1.00 93.75 208 TRP A CA 1
ATOM 1569 C C . TRP A 1 208 ? -1.126 -17.637 7.564 1.00 93.75 208 TRP A C 1
ATOM 1571 O O . TRP A 1 208 ? -0.096 -18.063 7.037 1.00 93.75 208 TRP A O 1
ATOM 1581 N N . ASP A 1 209 ? -2.185 -18.406 7.824 1.00 91.69 209 ASP A N 1
ATOM 1582 C CA . ASP A 1 209 ? -2.335 -19.787 7.361 1.00 91.69 209 ASP A CA 1
ATOM 1583 C C . ASP A 1 209 ? -3.526 -19.879 6.387 1.00 91.69 209 ASP A C 1
ATOM 1585 O O . ASP A 1 209 ? -4.679 -19.736 6.814 1.00 91.69 209 ASP A O 1
ATOM 1589 N N . PRO A 1 210 ? -3.283 -20.138 5.086 1.00 92.12 210 PRO A N 1
ATOM 1590 C CA . PRO A 1 210 ? -4.341 -20.215 4.082 1.00 92.12 210 PRO A CA 1
ATOM 1591 C C . PRO A 1 210 ? -5.322 -21.375 4.299 1.00 92.12 210 PRO A C 1
ATOM 1593 O O . PRO A 1 210 ? -6.392 -21.369 3.695 1.00 92.12 210 PRO A O 1
ATOM 1596 N N . SER A 1 211 ? -4.968 -22.379 5.112 1.00 93.81 211 SER A N 1
ATOM 1597 C CA . SER A 1 211 ? -5.849 -23.508 5.432 1.00 93.81 211 SER A CA 1
ATOM 1598 C C . SER A 1 211 ? -6.844 -23.202 6.556 1.00 93.81 211 SER A C 1
ATOM 1600 O O . SER A 1 211 ? -7.843 -23.908 6.690 1.00 93.81 211 SER A O 1
ATOM 1602 N N . VAL A 1 212 ? -6.588 -22.147 7.338 1.00 93.06 212 VAL A N 1
ATOM 1603 C CA . VAL A 1 212 ? -7.374 -21.788 8.527 1.00 93.06 212 VAL A CA 1
ATOM 1604 C C . VAL A 1 212 ? -8.230 -20.550 8.283 1.00 93.06 212 VAL A C 1
ATOM 1606 O O . VAL A 1 212 ? -9.398 -20.543 8.665 1.00 93.06 212 VAL A O 1
ATOM 1609 N N . GLU A 1 213 ? -7.675 -19.508 7.657 1.00 94.12 213 GLU A N 1
ATOM 1610 C CA . GLU A 1 213 ? -8.346 -18.210 7.527 1.00 94.12 213 GLU A CA 1
ATOM 1611 C C . GLU A 1 213 ? -8.189 -17.617 6.113 1.00 94.12 213 GLU A C 1
ATOM 1613 O O . GLU A 1 213 ? -7.071 -17.546 5.578 1.00 94.12 213 GLU A O 1
ATOM 1618 N N . PRO A 1 214 ? -9.283 -17.134 5.489 1.00 94.00 214 PRO A N 1
ATOM 1619 C CA . PRO A 1 214 ? -9.203 -16.388 4.240 1.00 94.00 214 PRO A CA 1
ATOM 1620 C C . PRO A 1 214 ? -8.313 -15.145 4.373 1.00 94.00 214 PRO A C 1
ATOM 1622 O O . PRO A 1 214 ? -8.415 -14.388 5.335 1.00 94.00 214 PRO A O 1
ATOM 1625 N N . PHE A 1 215 ? -7.488 -14.873 3.357 1.00 91.56 215 PHE A N 1
ATOM 1626 C CA . PHE A 1 215 ? -6.533 -13.754 3.390 1.00 91.56 215 PHE A CA 1
ATOM 1627 C C . PHE A 1 215 ? -7.180 -12.396 3.703 1.00 91.56 215 PHE A C 1
ATOM 1629 O O . PHE A 1 215 ? -6.584 -11.585 4.403 1.00 91.56 215 PHE A O 1
ATOM 1636 N N . ALA A 1 216 ? -8.390 -12.142 3.194 1.00 91.69 216 ALA A N 1
ATOM 1637 C CA . ALA A 1 216 ? -9.093 -10.879 3.419 1.00 91.69 216 ALA A CA 1
ATOM 1638 C C . ALA A 1 216 ? -9.462 -10.668 4.897 1.00 91.69 216 ALA A C 1
ATOM 1640 O O . ALA A 1 216 ? -9.273 -9.571 5.417 1.00 91.69 216 ALA A O 1
ATOM 1641 N N . GLU A 1 217 ? -9.929 -11.719 5.577 1.00 92.75 217 GLU A N 1
ATOM 1642 C CA . GLU A 1 217 ? -10.293 -11.672 7.000 1.00 92.75 217 GLU A CA 1
ATOM 1643 C C . GLU A 1 217 ? -9.048 -11.474 7.867 1.00 92.75 217 GLU A C 1
ATOM 1645 O O . GLU A 1 217 ? -8.996 -10.545 8.680 1.00 92.75 217 GLU A O 1
ATOM 1650 N N . TRP A 1 218 ? -7.993 -12.244 7.580 1.00 94.19 218 TRP A N 1
ATOM 1651 C CA . TRP A 1 218 ? -6.700 -12.107 8.245 1.00 94.19 218 TRP A CA 1
ATOM 1652 C C . TRP A 1 218 ? -6.110 -10.697 8.078 1.00 94.19 218 TRP A C 1
ATOM 1654 O O . TRP A 1 218 ? -5.641 -10.076 9.040 1.00 94.19 218 TRP A O 1
ATOM 1664 N N . LEU A 1 219 ? -6.153 -10.160 6.852 1.00 93.44 219 LEU A N 1
ATOM 1665 C CA . LEU A 1 219 ? -5.641 -8.831 6.534 1.00 93.44 219 LEU A CA 1
ATOM 1666 C C . LEU A 1 219 ? -6.441 -7.750 7.262 1.00 93.44 219 LEU A C 1
ATOM 1668 O O . LEU A 1 219 ? -5.843 -6.887 7.900 1.00 93.44 219 LEU A O 1
ATOM 1672 N N . ALA A 1 220 ? -7.773 -7.808 7.232 1.00 92.75 220 ALA A N 1
ATOM 1673 C CA . ALA A 1 220 ? -8.609 -6.858 7.958 1.00 92.75 220 ALA A CA 1
ATOM 1674 C C . ALA A 1 220 ? -8.377 -6.924 9.474 1.00 92.75 220 ALA A C 1
ATOM 1676 O O . ALA A 1 220 ? -8.337 -5.884 10.135 1.00 92.75 220 ALA A O 1
ATOM 1677 N N . GLY A 1 221 ? -8.153 -8.122 10.025 1.00 91.94 221 GLY A N 1
ATOM 1678 C CA . GLY A 1 221 ? -7.748 -8.312 11.416 1.00 91.94 221 GLY A CA 1
ATOM 1679 C C . GLY A 1 221 ? -6.414 -7.629 11.730 1.00 91.94 221 GLY A C 1
ATOM 1680 O O . GLY A 1 221 ? -6.300 -6.923 12.737 1.00 91.94 221 GLY A O 1
ATOM 1681 N N . CYS A 1 222 ? -5.425 -7.761 10.841 1.00 91.81 222 CYS A N 1
ATOM 1682 C CA . CYS A 1 222 ? -4.153 -7.047 10.956 1.00 91.81 222 CYS A CA 1
ATOM 1683 C C . CYS A 1 222 ? -4.347 -5.530 10.906 1.00 91.81 222 CYS A C 1
ATOM 1685 O O . CYS A 1 222 ? -3.860 -4.820 11.783 1.00 91.81 222 CYS A O 1
ATOM 1687 N N . LEU A 1 223 ? -5.124 -5.035 9.943 1.00 92.75 223 LEU A N 1
ATOM 1688 C CA . LEU A 1 223 ? -5.397 -3.610 9.800 1.00 92.75 223 LEU A CA 1
ATOM 1689 C C . LEU A 1 223 ? -6.107 -3.036 11.035 1.00 92.75 223 LEU A C 1
ATOM 1691 O O . LEU A 1 223 ? -5.699 -2.002 11.555 1.00 92.75 223 LEU A O 1
ATOM 1695 N N . ALA A 1 224 ? -7.131 -3.713 11.556 1.00 91.75 224 ALA A N 1
ATOM 1696 C CA . ALA A 1 224 ? -7.856 -3.267 12.745 1.00 91.75 224 ALA A CA 1
ATOM 1697 C C . ALA A 1 224 ? -6.989 -3.291 14.018 1.00 91.75 224 ALA A C 1
ATOM 1699 O O . ALA A 1 224 ? -7.164 -2.454 14.916 1.00 91.75 224 ALA A O 1
ATOM 1700 N N . ARG A 1 225 ? -6.056 -4.246 14.111 1.00 90.56 225 ARG A N 1
ATOM 1701 C CA . ARG A 1 225 ? -5.089 -4.343 15.210 1.00 90.56 225 ARG A CA 1
ATOM 1702 C C . ARG A 1 225 ? -4.066 -3.209 15.146 1.00 90.56 225 ARG A C 1
ATOM 1704 O O . ARG A 1 225 ? -3.859 -2.534 16.154 1.00 90.56 225 ARG A O 1
ATOM 1711 N N . ASP A 1 226 ? -3.483 -2.986 13.972 1.00 90.75 226 ASP A N 1
ATOM 1712 C CA . ASP A 1 226 ? -2.326 -2.106 13.790 1.00 90.75 226 ASP A CA 1
ATOM 1713 C C . ASP A 1 226 ? -2.743 -0.630 13.601 1.00 90.75 226 ASP A C 1
ATOM 1715 O O . ASP A 1 226 ? -2.005 0.285 13.973 1.00 90.75 226 ASP A O 1
ATOM 1719 N N . TYR A 1 227 ? -3.969 -0.378 13.121 1.00 91.25 227 TYR A N 1
ATOM 1720 C CA . TYR A 1 227 ? -4.519 0.959 12.879 1.00 91.25 227 TYR A CA 1
ATOM 1721 C C . TYR A 1 227 ? -5.802 1.190 13.684 1.00 91.25 227 TYR A C 1
ATOM 1723 O O . TYR A 1 227 ? -6.914 0.878 13.258 1.00 91.25 227 TYR A O 1
ATOM 1731 N N . ALA A 1 228 ? -5.657 1.814 14.860 1.00 88.62 228 ALA A N 1
ATOM 1732 C CA . ALA A 1 228 ? -6.773 2.102 15.767 1.00 88.62 228 ALA A CA 1
ATOM 1733 C C . ALA A 1 228 ? -7.912 2.919 15.124 1.00 88.62 228 ALA A C 1
ATOM 1735 O O . ALA A 1 228 ? -9.059 2.779 15.550 1.00 88.62 228 ALA A O 1
ATOM 1736 N N . LEU A 1 229 ? -7.613 3.716 14.089 1.00 89.25 229 LEU A N 1
ATOM 1737 C CA . LEU A 1 229 ? -8.605 4.476 13.321 1.00 89.25 229 LEU A CA 1
ATOM 1738 C C . LEU A 1 229 ? -9.694 3.568 12.722 1.00 89.25 229 LEU A C 1
ATOM 1740 O O . LEU A 1 229 ? -10.866 3.925 12.726 1.00 89.25 229 LEU A O 1
ATOM 1744 N N . LEU A 1 230 ? -9.344 2.344 12.311 1.00 87.88 230 LEU A N 1
ATOM 1745 C CA . LEU A 1 230 ? -10.279 1.393 11.700 1.00 87.88 230 LEU A CA 1
ATOM 1746 C C . LEU A 1 230 ? -11.210 0.727 12.716 1.00 87.88 230 LEU A C 1
ATOM 1748 O O . LEU A 1 230 ? -12.164 0.05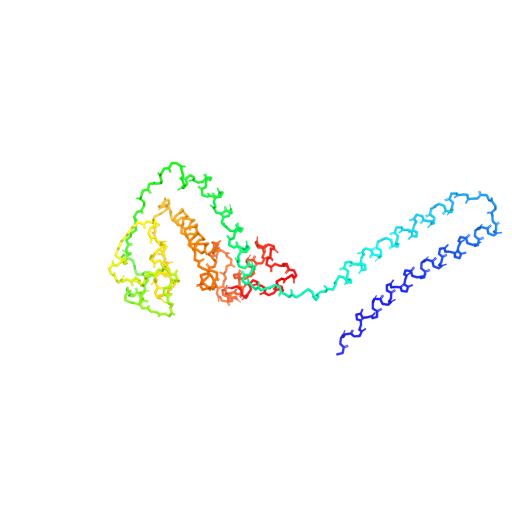5 12.338 1.00 87.88 230 LEU A O 1
ATOM 1752 N N . ARG A 1 231 ? -10.951 0.920 14.014 1.00 85.75 231 ARG A N 1
ATOM 1753 C CA . ARG A 1 231 ? -11.843 0.510 15.107 1.00 85.75 231 ARG A CA 1
ATOM 1754 C C . ARG A 1 231 ? -12.697 1.667 15.622 1.00 85.75 231 ARG A C 1
ATOM 1756 O O . ARG A 1 231 ? -13.469 1.465 16.565 1.00 85.75 231 ARG A O 1
ATOM 1763 N N . ALA A 1 232 ? -12.551 2.868 15.057 1.00 83.94 232 ALA A N 1
ATOM 1764 C CA . ALA A 1 232 ? -13.329 4.020 15.479 1.00 83.94 232 ALA A CA 1
ATOM 1765 C C . ALA A 1 232 ? -14.828 3.747 15.248 1.00 83.94 232 ALA A C 1
ATOM 1767 O O . ALA A 1 232 ? -15.215 3.312 14.160 1.00 83.94 232 ALA A O 1
ATOM 1768 N N . PRO A 1 233 ? -15.701 4.017 16.239 1.00 80.31 233 PRO A N 1
ATOM 1769 C CA . PRO A 1 233 ? -17.141 3.797 16.098 1.00 80.31 233 PRO A CA 1
ATOM 1770 C C . PRO A 1 233 ? -17.758 4.524 14.894 1.00 80.31 233 PRO A C 1
ATOM 1772 O O . PRO A 1 233 ? -18.768 4.072 14.362 1.00 80.31 233 PRO A O 1
ATOM 1775 N N . GLU A 1 234 ? -17.132 5.623 14.472 1.00 83.44 234 GLU A N 1
ATOM 1776 C CA . GLU A 1 234 ? -17.550 6.501 13.378 1.00 83.44 234 GLU A CA 1
ATOM 1777 C C . GLU A 1 234 ? -17.516 5.814 12.004 1.00 83.44 234 GLU A C 1
ATOM 1779 O O . GLU A 1 234 ? -18.340 6.140 11.154 1.00 83.44 234 GLU A O 1
ATOM 1784 N N . TYR A 1 235 ? -16.646 4.819 11.799 1.00 81.75 235 TYR A N 1
ATOM 1785 C CA . TYR A 1 235 ? -16.531 4.075 10.534 1.00 81.75 235 TYR A CA 1
ATOM 1786 C C . TYR A 1 235 ? -17.249 2.713 10.551 1.00 81.75 235 TYR A C 1
ATOM 1788 O O . TYR A 1 235 ? -17.414 2.074 9.511 1.00 81.75 235 TYR A O 1
ATOM 1796 N N . GLY A 1 236 ? -17.744 2.285 11.717 1.00 77.94 236 GLY A N 1
ATOM 1797 C CA . GLY A 1 236 ? -18.304 0.948 11.929 1.00 77.94 236 GLY A CA 1
ATOM 1798 C C . GLY A 1 236 ? -17.246 -0.084 12.337 1.00 77.94 236 GLY A C 1
ATOM 1799 O O . GLY A 1 236 ? -16.048 0.120 12.180 1.00 77.94 236 GLY A O 1
ATOM 1800 N N . ARG A 1 237 ? -17.691 -1.212 12.906 1.00 76.44 237 ARG A N 1
ATOM 1801 C CA . ARG A 1 237 ? -16.790 -2.283 13.391 1.00 76.44 237 ARG A CA 1
ATOM 1802 C C . ARG A 1 237 ? -16.151 -3.097 12.263 1.00 76.44 237 ARG A C 1
ATOM 1804 O O . ARG A 1 237 ? -15.195 -3.819 12.503 1.00 76.44 237 ARG A O 1
ATOM 1811 N N . ASP A 1 238 ? -16.713 -2.989 11.070 1.00 83.00 238 ASP A N 1
ATOM 1812 C CA . ASP A 1 238 ? -16.368 -3.692 9.841 1.00 83.00 238 ASP A CA 1
ATOM 1813 C C . ASP A 1 238 ? -15.591 -2.807 8.853 1.00 83.00 238 ASP A C 1
ATOM 1815 O O . ASP A 1 238 ? -15.370 -3.215 7.717 1.00 83.00 238 ASP A O 1
ATOM 1819 N N . ALA A 1 239 ? -15.155 -1.609 9.267 1.00 84.44 239 ALA A N 1
ATOM 1820 C CA . ALA A 1 239 ? -14.453 -0.663 8.398 1.00 84.44 239 ALA A CA 1
ATOM 1821 C C . ALA A 1 239 ? -13.225 -1.289 7.716 1.00 84.44 239 ALA A C 1
ATOM 1823 O O . ALA A 1 239 ? -13.044 -1.117 6.518 1.00 84.44 239 ALA A O 1
ATOM 1824 N N . ALA A 1 240 ? -12.437 -2.084 8.447 1.00 86.88 240 ALA A N 1
ATOM 1825 C CA . ALA A 1 240 ? -11.259 -2.763 7.902 1.00 86.88 240 ALA A CA 1
ATOM 1826 C C . ALA A 1 240 ? -11.579 -3.799 6.805 1.00 86.88 240 ALA A C 1
ATOM 1828 O O . ALA A 1 240 ? -10.741 -4.024 5.943 1.00 86.88 240 ALA A O 1
ATOM 1829 N N . MET A 1 241 ? -12.768 -4.413 6.826 1.00 88.62 241 MET A N 1
ATOM 1830 C CA . MET A 1 241 ? -13.218 -5.368 5.797 1.00 88.62 241 MET A CA 1
ATOM 1831 C C . MET A 1 241 ? -13.831 -4.685 4.570 1.00 88.62 241 MET A C 1
ATOM 1833 O O . MET A 1 241 ? -14.014 -5.327 3.541 1.00 88.62 241 MET A O 1
ATOM 1837 N N . ARG A 1 242 ? -14.231 -3.416 4.704 1.00 86.25 242 ARG A N 1
ATOM 1838 C CA . ARG A 1 242 ? -14.923 -2.643 3.662 1.00 86.25 242 ARG A CA 1
ATOM 1839 C C . ARG A 1 242 ? -13.992 -1.736 2.856 1.00 86.25 242 ARG A C 1
ATOM 1841 O O . ARG A 1 242 ? -14.466 -1.141 1.890 1.00 86.25 242 ARG A O 1
ATOM 1848 N N . LEU A 1 243 ? -12.742 -1.588 3.296 1.00 83.44 243 LEU A N 1
ATOM 1849 C CA . LEU A 1 243 ? -11.661 -0.930 2.558 1.00 83.44 243 LEU A CA 1
ATOM 1850 C C . LEU A 1 243 ? -11.194 -1.794 1.387 1.00 83.44 243 LEU A C 1
ATOM 1852 O O . LEU A 1 243 ? -10.884 -1.196 0.335 1.00 83.44 243 LEU A O 1
#

Mean predicted aligned error: 13.38 Å

Radius of gyration: 29.84 Å; Cα contacts (8 Å, |Δi|>4): 204; chains: 1; bounding box: 58×41×91 Å

Solvent-accessible surface area (backbone atoms only — not comparable to full-atom values): 14432 Å² total; per-residue (Å²): 136,72,76,63,61,60,55,50,57,52,52,50,53,53,49,51,52,51,50,54,50,52,50,52,52,51,49,50,52,51,49,60,74,75,45,97,82,57,70,69,64,56,52,55,53,50,53,50,52,50,53,54,49,53,51,50,47,53,53,47,52,68,68,65,51,72,90,74,63,77,63,48,62,66,67,56,55,46,52,54,48,42,55,52,48,46,57,52,49,51,52,56,31,56,78,66,36,58,74,54,64,83,58,80,89,52,69,49,59,58,72,92,63,91,83,67,80,60,61,66,59,39,36,42,64,88,39,74,42,31,85,97,46,59,68,42,51,69,70,64,55,50,50,50,45,59,87,51,45,48,59,49,54,41,6,24,6,50,69,74,87,85,92,83,72,62,91,86,65,46,64,70,57,49,51,55,49,39,42,50,53,47,50,52,49,45,68,70,46,55,81,81,51,31,80,70,42,78,73,78,77,93,72,78,73,78,90,71,49,83,91,81,45,60,68,66,60,53,48,21,52,49,45,36,68,78,35,64,74,37,58,33,78,51,52,32,88,55,32,42,75,72,109

Sequence (243 aa):
MMLGRWRLWLWLGLFLVIAVTAGGVAFLFYSYSHNRGSADTLVSTLVTVVTTATGAAMWLWRRLRPTGAARLPVERAADELAEQLRRQWERAAAERRLSSPAPVPVRWRWSSRQVTGPRAEAVGGRFAPLPGMAAVTVEDLRSGAVTDLLGVYGGLGSGRLVVLGEPGAGKSGAGIRLVLDALSHRAAVTAEDRARVPVPVLVPPQGWDPSVEPFAEWLAGCLARDYALLRAPEYGRDAAMRL

Foldseek 3Di:
DPPVVVVVVVVVLVVVLVVLVVVLVVVVVVCVVPDVDPPPSNVVSVVVNVVVVVVSVVVVVVVPPPLPDPQDDLVVVQVVLLVVLLVVLVVVCVVVCLPPPPDDWQKDADDPDPPDDDLVVFQAAQDAAQPPAAADDSVNRGMDTLLCVLNPQRNTRHNDDDDDDDVPSCPVVSLSNNLNVLSVVLVPDDPVSNVVRGRDDDDDCPPDDVVPDDPLVVQLVVCVVVPVSQCPSSNPNCSSSVD